Protein AF-A0A369J8M0-F1 (afdb_monomer_lite)

Structure (mmCIF, N/CA/C/O backbone):
data_AF-A0A369J8M0-F1
#
_entry.id   AF-A0A369J8M0-F1
#
loop_
_atom_site.group_PDB
_atom_site.id
_atom_site.type_symbol
_atom_site.label_atom_id
_atom_site.label_alt_id
_atom_site.label_comp_id
_atom_site.label_asym_id
_atom_site.label_entity_id
_atom_site.label_seq_id
_atom_site.pdbx_PDB_ins_code
_atom_site.Cartn_x
_atom_site.Cartn_y
_atom_site.Cartn_z
_atom_site.occupancy
_atom_site.B_iso_or_equiv
_atom_site.auth_seq_id
_atom_site.auth_comp_id
_atom_site.auth_asym_id
_atom_site.auth_atom_id
_atom_site.pdbx_PDB_model_num
ATOM 1 N N . MET A 1 1 ? 15.825 42.654 -36.603 1.00 46.38 1 MET A N 1
ATOM 2 C CA . MET A 1 1 ? 15.119 43.368 -35.512 1.00 46.38 1 MET A CA 1
ATOM 3 C C . MET A 1 1 ? 13.819 44.068 -35.955 1.00 46.38 1 MET A C 1
ATOM 5 O O . MET A 1 1 ? 13.040 44.432 -35.091 1.00 46.38 1 MET A O 1
ATOM 9 N N . LEU A 1 2 ? 13.522 44.230 -37.257 1.00 49.03 2 LEU A N 1
ATOM 10 C CA . LEU A 1 2 ? 12.341 44.994 -37.719 1.00 49.03 2 LEU A CA 1
ATOM 11 C C . LEU A 1 2 ? 10.976 44.275 -37.587 1.00 49.03 2 LEU A C 1
ATOM 13 O O . LEU A 1 2 ? 9.949 44.939 -37.543 1.00 49.03 2 LEU A O 1
ATOM 17 N N . HIS A 1 3 ? 10.940 42.942 -37.491 1.00 51.66 3 HIS A N 1
ATOM 18 C CA . HIS A 1 3 ? 9.696 42.152 -37.595 1.00 51.66 3 HIS A CA 1
ATOM 19 C C . HIS A 1 3 ? 8.806 42.115 -36.336 1.00 51.66 3 HIS A C 1
ATOM 21 O O . HIS A 1 3 ? 7.771 41.458 -36.351 1.00 51.66 3 HIS A O 1
ATOM 27 N N . TYR A 1 4 ? 9.187 42.797 -35.252 1.00 56.50 4 TYR A N 1
ATOM 28 C CA . TYR A 1 4 ? 8.468 42.745 -33.968 1.00 56.50 4 TYR A CA 1
ATOM 29 C C . TYR A 1 4 ? 7.686 44.023 -33.629 1.00 56.50 4 TYR A C 1
ATOM 31 O O . TYR A 1 4 ? 6.971 44.053 -32.630 1.00 56.50 4 TYR A O 1
ATOM 39 N N . PHE A 1 5 ? 7.786 45.073 -34.449 1.00 63.69 5 PHE A N 1
ATOM 40 C CA . PHE A 1 5 ? 7.262 46.402 -34.114 1.00 63.69 5 PHE A CA 1
ATOM 41 C C . PHE A 1 5 ? 5.734 46.418 -33.923 1.00 63.69 5 PHE A C 1
ATOM 43 O O . PHE A 1 5 ? 5.231 46.989 -32.954 1.00 63.69 5 PHE A O 1
ATOM 50 N N . ASP A 1 6 ? 4.998 45.725 -34.794 1.00 71.31 6 ASP A N 1
ATOM 51 C CA . ASP A 1 6 ? 3.533 45.641 -34.726 1.00 71.31 6 ASP A CA 1
ATOM 52 C C . ASP A 1 6 ? 3.046 44.672 -33.636 1.00 71.31 6 ASP A C 1
ATOM 54 O O . ASP A 1 6 ? 1.984 44.875 -33.045 1.00 71.31 6 ASP A O 1
ATOM 58 N N . ALA A 1 7 ? 3.847 43.654 -33.301 1.00 64.31 7 ALA A N 1
ATOM 59 C CA . ALA A 1 7 ? 3.575 42.750 -32.183 1.00 64.31 7 ALA A CA 1
ATOM 60 C C . ALA A 1 7 ? 3.709 43.481 -30.836 1.00 64.31 7 ALA A C 1
ATOM 62 O O . ALA A 1 7 ? 2.802 43.410 -30.009 1.00 64.31 7 ALA A O 1
ATOM 63 N N . ILE A 1 8 ? 4.785 44.256 -30.653 1.00 70.19 8 ILE A N 1
ATOM 64 C CA . ILE A 1 8 ? 5.017 45.064 -29.446 1.00 70.19 8 ILE A CA 1
ATOM 65 C C . ILE A 1 8 ? 3.918 46.129 -29.294 1.00 70.19 8 ILE A C 1
ATOM 67 O O . ILE A 1 8 ? 3.329 46.270 -28.224 1.00 70.19 8 ILE A O 1
ATOM 71 N N . LYS A 1 9 ? 3.551 46.824 -30.382 1.00 71.50 9 LYS A N 1
ATOM 72 C CA . LYS A 1 9 ? 2.442 47.798 -30.375 1.00 71.50 9 LYS A CA 1
ATOM 73 C C . LYS A 1 9 ? 1.074 47.204 -30.023 1.00 71.50 9 LYS A C 1
ATOM 75 O O . LYS A 1 9 ? 0.237 47.931 -29.499 1.00 71.50 9 LYS A O 1
ATOM 80 N N . SER A 1 10 ? 0.822 45.934 -30.346 1.00 73.62 10 SER A N 1
ATOM 81 C CA . SER A 1 10 ? -0.492 45.297 -30.159 1.00 73.62 10 SER A CA 1
ATOM 82 C C . SER A 1 10 ? -0.607 44.432 -28.902 1.00 73.62 10 SER A C 1
ATOM 84 O O . SER A 1 10 ? -1.727 44.111 -28.506 1.00 73.62 10 SER A O 1
ATOM 86 N N . ARG A 1 11 ? 0.513 44.038 -28.277 1.00 66.12 11 ARG A N 1
ATOM 87 C CA . ARG A 1 11 ? 0.531 43.121 -27.118 1.00 66.12 11 ARG A CA 1
ATOM 88 C C . ARG A 1 11 ? 1.364 43.602 -25.924 1.00 66.12 11 ARG A C 1
ATOM 90 O O . ARG A 1 11 ? 1.309 42.965 -24.879 1.00 66.12 11 ARG A O 1
ATOM 97 N N . GLY A 1 12 ? 2.076 44.723 -26.047 1.00 68.62 12 GLY A N 1
ATOM 98 C CA . GLY A 1 12 ? 2.915 45.284 -24.986 1.00 68.62 12 GLY A CA 1
ATOM 99 C C . GLY A 1 12 ? 4.373 44.823 -25.057 1.00 68.62 12 GLY A C 1
ATOM 100 O O . GLY A 1 12 ? 4.861 44.400 -26.105 1.00 68.62 12 GLY A O 1
ATOM 101 N N . SER A 1 13 ? 5.086 44.946 -23.934 1.00 65.56 13 SER A N 1
ATOM 102 C CA . SER A 1 13 ? 6.478 44.490 -23.819 1.00 65.56 13 SER A CA 1
ATOM 103 C C . SER A 1 13 ? 6.591 42.984 -24.074 1.00 65.56 13 SER A C 1
ATOM 105 O O . SER A 1 13 ? 5.715 42.222 -23.670 1.00 65.56 13 SER A O 1
ATOM 107 N N . ALA A 1 14 ? 7.699 42.538 -24.671 1.00 60.62 14 ALA A N 1
ATOM 108 C CA . ALA A 1 14 ? 8.026 41.116 -24.838 1.00 60.62 14 ALA A CA 1
ATOM 109 C C . ALA A 1 14 ? 8.565 40.468 -23.540 1.00 60.62 14 ALA A C 1
ATOM 111 O O . ALA A 1 14 ? 9.377 39.545 -23.580 1.00 60.62 14 ALA A O 1
ATOM 112 N N . ASP A 1 15 ? 8.117 40.974 -22.392 1.00 51.31 15 ASP A N 1
ATOM 113 C CA . ASP A 1 15 ? 8.411 40.435 -21.070 1.00 51.31 15 ASP A CA 1
ATOM 114 C C . ASP A 1 15 ? 7.856 38.999 -20.953 1.00 51.31 15 ASP A C 1
ATOM 116 O O . ASP A 1 15 ? 6.792 38.679 -21.490 1.00 51.31 15 ASP A O 1
ATOM 120 N N . GLY A 1 16 ? 8.617 38.104 -20.326 1.00 56.12 16 GLY A N 1
ATOM 121 C CA . GLY A 1 16 ? 8.299 36.677 -20.193 1.00 56.12 16 GLY A CA 1
ATOM 122 C C . GLY A 1 16 ? 8.488 35.785 -21.438 1.00 56.12 16 GLY A C 1
ATOM 123 O O . GLY A 1 16 ? 8.509 34.564 -21.289 1.00 56.12 16 GLY A O 1
ATOM 124 N N . TYR A 1 17 ? 8.676 36.322 -22.652 1.00 54.84 17 TYR A N 1
ATOM 125 C CA . TYR A 1 17 ? 8.845 35.514 -23.878 1.00 54.84 17 TYR A CA 1
ATOM 126 C C . TYR A 1 17 ? 10.320 35.259 -24.241 1.00 54.84 17 TYR A C 1
ATOM 128 O O . TYR A 1 17 ? 10.805 35.693 -25.287 1.00 54.84 17 TYR A O 1
ATOM 136 N N . ASN A 1 18 ? 11.042 34.502 -23.405 1.00 62.00 18 ASN A N 1
ATOM 137 C CA . ASN A 1 18 ? 12.390 34.046 -23.763 1.00 62.00 18 ASN A CA 1
ATOM 138 C C . ASN A 1 18 ? 12.341 32.935 -24.839 1.00 62.00 18 ASN A C 1
ATOM 140 O O . ASN A 1 18 ? 11.833 31.838 -24.596 1.00 62.00 18 ASN A O 1
ATOM 144 N N . SER A 1 19 ? 12.910 33.200 -26.020 1.00 61.72 19 SER A N 1
ATOM 145 C CA . SER A 1 19 ? 13.033 32.231 -27.119 1.00 61.72 19 SER A CA 1
ATOM 146 C C . SER A 1 19 ? 14.151 31.197 -26.931 1.00 61.72 19 SER A C 1
ATOM 148 O O . SER A 1 19 ? 14.134 30.166 -27.601 1.00 61.72 19 SER A O 1
ATOM 150 N N . GLU A 1 20 ? 15.106 31.427 -26.026 1.00 68.50 20 GLU A N 1
ATOM 151 C CA . GLU A 1 20 ? 16.222 30.506 -25.765 1.00 68.50 20 GLU A CA 1
ATOM 152 C C . GLU A 1 20 ? 15.741 29.148 -25.242 1.00 68.50 20 GLU A C 1
ATOM 154 O O . GLU A 1 20 ? 16.266 28.116 -25.649 1.00 68.50 20 GLU A O 1
ATOM 159 N N . SER A 1 21 ? 14.729 29.128 -24.369 1.00 64.38 21 SER A N 1
ATOM 160 C CA . SER A 1 21 ? 14.190 27.893 -23.784 1.00 64.38 21 SER A CA 1
ATOM 161 C C . SER A 1 21 ? 13.605 26.940 -24.841 1.00 64.38 21 SER A C 1
ATOM 163 O O . SER A 1 21 ? 14.062 25.795 -24.910 1.00 64.38 21 SER A O 1
ATOM 165 N N . PRO A 1 22 ? 12.656 27.356 -25.712 1.00 70.81 22 PRO A N 1
ATOM 166 C CA . PRO A 1 22 ? 12.194 26.500 -26.802 1.00 70.81 22 PRO A CA 1
ATOM 167 C C . PRO A 1 22 ? 13.272 26.244 -27.867 1.00 70.81 22 PRO A C 1
ATOM 169 O O . PRO A 1 22 ? 13.252 25.173 -28.470 1.00 70.81 22 PRO A O 1
ATOM 172 N N . GLU A 1 23 ? 14.231 27.152 -28.098 1.00 77.00 23 GLU A N 1
ATOM 173 C CA . GLU A 1 23 ? 15.327 26.872 -29.037 1.00 77.00 23 GLU A CA 1
ATOM 174 C C . GLU A 1 23 ? 16.298 25.801 -28.512 1.00 77.00 23 GLU A C 1
ATOM 176 O O . GLU A 1 23 ? 16.659 24.910 -29.282 1.00 77.00 23 GLU A O 1
ATOM 181 N N . ARG A 1 24 ? 16.671 25.819 -27.225 1.00 76.56 24 ARG A N 1
ATOM 182 C CA . ARG A 1 24 ? 17.487 24.766 -26.590 1.00 76.56 24 ARG A CA 1
ATOM 183 C C . ARG A 1 24 ? 16.797 23.407 -26.672 1.00 76.56 24 ARG A C 1
ATOM 185 O O . ARG A 1 24 ? 17.354 22.485 -27.256 1.00 76.56 24 ARG A O 1
ATOM 192 N N . LEU A 1 25 ? 15.533 23.327 -26.250 1.00 77.50 25 LEU A N 1
ATOM 193 C CA . LEU A 1 25 ? 14.720 22.109 -26.377 1.00 77.50 25 LEU A CA 1
ATOM 194 C C . LEU A 1 25 ? 14.646 21.601 -27.832 1.00 77.50 25 LEU A C 1
ATOM 196 O O . LEU A 1 25 ? 14.657 20.397 -28.075 1.00 77.50 25 LEU A O 1
ATOM 200 N N . HIS A 1 26 ? 14.608 22.503 -28.817 1.00 78.25 26 HIS A N 1
ATOM 201 C CA . HIS A 1 26 ? 14.616 22.152 -30.239 1.00 78.25 26 HIS A CA 1
ATOM 202 C C . HIS A 1 26 ? 16.015 21.775 -30.777 1.00 78.25 26 HIS A C 1
ATOM 204 O O . HIS A 1 26 ? 16.113 21.047 -31.766 1.00 78.25 26 HIS A O 1
ATOM 210 N N . ILE A 1 27 ? 17.109 22.216 -30.148 1.00 83.88 27 ILE A N 1
ATOM 211 C CA . ILE A 1 27 ? 18.458 21.699 -30.419 1.00 83.88 27 ILE A CA 1
ATOM 212 C C . ILE A 1 27 ? 18.540 20.248 -29.937 1.00 83.88 27 ILE A C 1
ATOM 214 O O . ILE A 1 27 ? 18.735 19.351 -30.761 1.00 83.88 27 ILE A O 1
ATOM 218 N N . ASP A 1 28 ? 18.288 20.029 -28.648 1.00 81.62 28 ASP A N 1
ATOM 219 C CA . ASP A 1 28 ? 18.520 18.751 -27.975 1.00 81.62 28 ASP A CA 1
ATOM 220 C C . ASP A 1 28 ? 17.580 17.654 -28.504 1.00 81.62 28 ASP A C 1
ATOM 222 O O . ASP A 1 28 ? 18.021 16.576 -28.912 1.00 81.62 28 ASP A O 1
ATOM 226 N N . TYR A 1 29 ? 16.271 17.939 -28.570 1.00 83.31 29 TYR A N 1
ATOM 227 C CA . TYR A 1 29 ? 15.270 16.933 -28.934 1.00 83.31 29 TYR A CA 1
ATOM 228 C C . TYR A 1 29 ? 15.026 16.780 -30.439 1.00 83.31 29 TYR A C 1
ATOM 230 O O . TYR A 1 29 ? 14.541 15.729 -30.863 1.00 83.31 29 TYR A O 1
ATOM 238 N N . ALA A 1 30 ? 15.352 17.786 -31.261 1.00 85.50 30 ALA A N 1
ATOM 239 C CA . ALA A 1 30 ? 15.124 17.717 -32.707 1.00 85.50 30 ALA A CA 1
ATOM 240 C C . ALA A 1 30 ? 16.415 17.753 -33.532 1.00 85.50 30 ALA A C 1
ATOM 242 O O . ALA A 1 30 ? 16.646 16.825 -34.307 1.00 85.50 30 ALA A O 1
ATOM 243 N N . LYS A 1 31 ? 17.267 18.782 -33.391 1.00 89.38 31 LYS A N 1
ATOM 244 C CA . LYS A 1 31 ? 18.476 18.908 -34.231 1.00 89.38 31 LYS A CA 1
ATOM 245 C C . LYS A 1 31 ? 19.455 17.753 -33.980 1.00 89.38 31 LYS A C 1
ATOM 247 O O . LYS A 1 31 ? 19.905 17.148 -34.954 1.00 89.38 31 LYS A O 1
ATOM 252 N N . ASP A 1 32 ? 19.753 17.412 -32.727 1.00 89.06 32 ASP A N 1
ATOM 253 C CA . ASP A 1 32 ? 20.749 16.378 -32.403 1.00 89.06 32 ASP A CA 1
ATOM 254 C C . ASP A 1 32 ? 20.227 14.947 -32.560 1.00 89.06 32 ASP A C 1
ATOM 256 O O . ASP A 1 32 ? 20.903 14.115 -33.173 1.00 89.06 32 ASP A O 1
ATOM 260 N N . ALA A 1 33 ? 18.973 14.687 -32.182 1.00 88.19 33 ALA A N 1
ATOM 261 C CA . ALA A 1 33 ? 18.304 13.428 -32.509 1.00 88.19 33 ALA A CA 1
ATOM 262 C C . ALA A 1 33 ? 18.244 13.178 -34.035 1.00 88.19 33 ALA A C 1
ATOM 264 O O . ALA A 1 33 ? 18.467 12.057 -34.495 1.00 88.19 33 ALA A O 1
ATOM 265 N N . TYR A 1 34 ? 17.995 14.217 -34.847 1.00 87.81 34 TYR A N 1
ATOM 266 C CA . TYR A 1 34 ? 17.998 14.103 -36.311 1.00 87.81 34 TYR A CA 1
ATOM 267 C C . TYR A 1 34 ? 19.412 13.926 -36.887 1.00 87.81 34 TYR A C 1
ATOM 269 O O . TYR A 1 34 ? 19.593 13.126 -37.808 1.00 87.81 34 TYR A O 1
ATOM 277 N N . ARG A 1 35 ? 20.42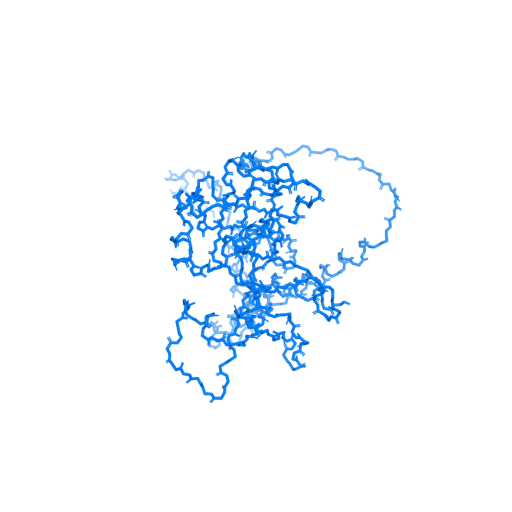8 14.607 -36.332 1.00 90.12 35 ARG A N 1
ATOM 278 C CA . ARG A 1 35 ? 21.854 14.421 -36.683 1.00 90.12 35 ARG A CA 1
ATOM 279 C C . ARG A 1 35 ? 22.338 12.993 -36.418 1.00 90.12 35 ARG A C 1
ATOM 281 O O . ARG A 1 35 ? 23.129 12.485 -37.206 1.00 90.12 35 ARG A O 1
ATOM 288 N N . ALA A 1 36 ? 21.848 12.353 -35.355 1.00 88.31 36 ALA A N 1
ATOM 289 C CA . ALA A 1 36 ? 22.155 10.964 -35.019 1.00 88.31 36 ALA A CA 1
ATOM 290 C C . ALA A 1 36 ? 21.407 9.925 -35.884 1.00 88.31 36 ALA A C 1
ATOM 292 O O . ALA A 1 36 ? 21.741 8.740 -35.843 1.00 88.31 36 ALA A O 1
ATOM 293 N N . SER A 1 37 ? 20.407 10.346 -36.665 1.00 89.31 37 SER A N 1
ATOM 294 C CA . SER A 1 37 ? 19.662 9.477 -37.583 1.00 89.31 37 SER A CA 1
ATOM 295 C C . SER A 1 37 ? 20.350 9.342 -38.948 1.00 89.31 37 SER A C 1
ATOM 297 O O . SER A 1 37 ? 21.048 10.245 -39.411 1.00 89.31 37 SER A O 1
ATOM 299 N N . ASN A 1 38 ? 20.055 8.262 -39.677 1.00 91.12 38 ASN A N 1
ATOM 300 C CA . ASN A 1 38 ? 20.423 8.143 -41.095 1.00 91.12 38 ASN A CA 1
ATOM 301 C C . ASN A 1 38 ? 19.480 8.927 -42.041 1.00 91.12 38 ASN A C 1
ATOM 303 O O . ASN A 1 38 ? 19.564 8.774 -43.259 1.00 91.12 38 ASN A O 1
ATOM 307 N N . LYS A 1 39 ? 18.589 9.767 -41.485 1.00 87.38 39 LYS A N 1
ATOM 308 C CA . LYS A 1 39 ? 17.610 10.639 -42.168 1.00 87.38 39 LYS A CA 1
ATOM 309 C C . LYS A 1 39 ? 16.508 9.923 -42.962 1.00 87.38 39 LYS A C 1
ATOM 311 O O . LYS A 1 39 ? 15.625 10.586 -43.500 1.00 87.38 39 LYS A O 1
ATOM 316 N N . ARG A 1 40 ? 16.492 8.588 -42.983 1.00 85.75 40 ARG A N 1
ATOM 317 C CA . ARG A 1 40 ? 15.391 7.764 -43.502 1.00 85.75 40 ARG A CA 1
ATOM 318 C C . ARG A 1 40 ? 14.526 7.285 -42.337 1.00 85.75 40 ARG A C 1
ATOM 320 O O . ARG A 1 40 ? 15.065 6.846 -41.330 1.00 85.75 40 ARG A O 1
ATOM 327 N N . ASP A 1 41 ? 13.201 7.387 -42.455 1.00 87.00 41 ASP A N 1
ATOM 328 C CA . ASP A 1 41 ? 12.249 7.009 -41.390 1.00 87.00 41 ASP A CA 1
ATOM 329 C C . ASP A 1 41 ? 12.609 7.649 -40.026 1.00 87.00 41 ASP A C 1
ATOM 331 O O . ASP A 1 41 ? 12.477 7.058 -38.951 1.00 87.00 41 ASP A O 1
ATOM 335 N N . TYR A 1 42 ? 13.125 8.885 -40.096 1.00 86.81 42 TYR A N 1
ATOM 336 C CA . TYR A 1 42 ? 13.915 9.524 -39.042 1.00 86.81 42 TYR A CA 1
ATOM 337 C C . TYR A 1 42 ? 13.156 9.711 -37.728 1.00 86.81 42 TYR A C 1
ATOM 339 O O . TYR A 1 42 ? 13.781 9.668 -36.678 1.00 86.81 42 TYR A O 1
ATOM 347 N N . ILE A 1 43 ? 11.827 9.851 -37.765 1.00 87.12 43 ILE A N 1
ATOM 348 C CA . ILE A 1 43 ? 10.982 9.986 -36.568 1.00 87.12 43 ILE A CA 1
ATOM 349 C C . ILE A 1 43 ? 11.188 8.786 -35.631 1.00 87.12 43 ILE A C 1
ATOM 351 O O . ILE A 1 43 ? 11.430 8.971 -34.443 1.00 87.12 43 ILE A O 1
ATOM 355 N N . ILE A 1 44 ? 11.189 7.562 -36.171 1.00 88.75 44 ILE A N 1
ATOM 356 C CA . ILE A 1 44 ? 11.374 6.332 -35.385 1.00 88.75 44 ILE A CA 1
ATOM 357 C C . ILE A 1 44 ? 12.784 6.298 -34.778 1.00 88.75 44 ILE A C 1
ATOM 359 O O . ILE A 1 44 ? 12.959 5.954 -33.609 1.00 88.75 44 ILE A O 1
ATOM 363 N N . GLN A 1 45 ? 13.795 6.699 -35.554 1.00 86.19 45 GLN A N 1
ATOM 364 C CA . GLN A 1 45 ? 15.187 6.743 -35.095 1.00 86.19 45 GLN A CA 1
ATOM 365 C C . GLN A 1 45 ? 15.407 7.819 -34.026 1.00 86.19 45 GLN A C 1
ATOM 367 O O . GLN A 1 45 ? 16.113 7.561 -33.056 1.00 86.19 45 GLN A O 1
ATOM 372 N N . MET A 1 46 ? 14.765 8.982 -34.160 1.00 91.06 46 MET A N 1
ATOM 373 C CA . MET A 1 46 ? 14.778 10.054 -33.165 1.00 91.06 46 MET A CA 1
ATOM 374 C C . MET A 1 46 ? 14.124 9.597 -31.861 1.00 91.06 46 MET A C 1
ATOM 376 O O . MET A 1 46 ? 14.742 9.734 -30.815 1.00 91.06 46 MET A O 1
ATOM 380 N N . THR A 1 47 ? 12.940 8.973 -31.899 1.00 87.62 47 THR A N 1
ATOM 381 C CA . THR A 1 47 ? 12.295 8.425 -30.691 1.00 87.62 47 THR A CA 1
ATOM 382 C C . THR A 1 47 ? 13.166 7.368 -30.001 1.00 87.62 47 THR A C 1
ATOM 384 O O . THR A 1 47 ? 13.318 7.401 -28.782 1.00 87.62 47 THR A O 1
ATOM 387 N N . VAL A 1 48 ? 13.800 6.464 -30.760 1.00 86.69 48 VAL A N 1
ATOM 388 C CA . VAL A 1 48 ? 14.727 5.459 -30.203 1.00 86.69 48 VAL A CA 1
ATOM 389 C C . VAL A 1 48 ? 16.010 6.093 -29.652 1.00 86.69 48 VAL A C 1
ATOM 391 O O . VAL A 1 48 ? 16.542 5.617 -28.651 1.00 86.69 48 VAL A O 1
ATOM 394 N N . TRP A 1 49 ? 16.524 7.158 -30.273 1.00 90.56 49 TRP A N 1
ATOM 395 C CA . TRP A 1 49 ? 17.687 7.892 -29.771 1.00 90.56 49 TRP A CA 1
ATOM 396 C C . TRP A 1 49 ? 17.359 8.654 -28.482 1.00 90.56 49 TRP A C 1
ATOM 398 O O . TRP A 1 49 ? 18.117 8.557 -27.522 1.00 90.56 49 TRP A O 1
ATOM 408 N N . LEU A 1 50 ? 16.209 9.330 -28.423 1.00 87.62 50 LEU A N 1
ATOM 409 C CA . LEU A 1 50 ? 15.742 10.060 -27.242 1.00 87.62 50 LEU A CA 1
ATOM 410 C C . LEU A 1 50 ? 15.530 9.126 -26.050 1.00 87.62 50 LEU A C 1
ATOM 412 O O . LEU A 1 50 ? 16.139 9.348 -25.010 1.00 87.62 50 LEU A O 1
ATOM 416 N N . GLY A 1 51 ? 14.808 8.015 -26.229 1.00 81.88 51 GLY A N 1
ATOM 417 C CA . GLY A 1 51 ? 14.633 7.016 -25.166 1.00 81.88 51 GLY A CA 1
ATOM 418 C C . GLY A 1 51 ? 15.952 6.391 -24.681 1.00 81.88 51 GLY A C 1
ATOM 419 O O . GLY A 1 51 ? 16.052 5.959 -23.535 1.00 81.88 51 GLY A O 1
ATOM 420 N N . ARG A 1 52 ? 17.004 6.377 -25.518 1.00 85.06 52 ARG A N 1
ATOM 421 C CA . ARG A 1 52 ? 18.365 5.999 -25.092 1.00 85.06 52 ARG A CA 1
ATOM 422 C C . ARG A 1 52 ? 19.057 7.101 -24.290 1.00 85.06 52 ARG A C 1
ATOM 424 O O . ARG A 1 52 ? 19.740 6.764 -23.330 1.00 85.06 52 ARG A O 1
ATOM 431 N N . GLN A 1 53 ? 18.892 8.379 -24.642 1.00 84.69 53 GLN A N 1
ATOM 432 C CA . GLN A 1 53 ? 19.416 9.482 -23.826 1.00 84.69 53 GLN A CA 1
ATOM 433 C C . GLN A 1 53 ? 18.720 9.536 -22.462 1.00 84.69 53 GLN A C 1
ATOM 435 O O . GLN A 1 53 ? 19.401 9.599 -21.446 1.00 84.69 53 GLN A O 1
ATOM 440 N N . GLU A 1 54 ? 17.391 9.410 -22.422 1.00 79.88 54 GLU A N 1
ATOM 441 C CA . GLU A 1 54 ? 16.606 9.325 -21.182 1.00 79.88 54 GLU A CA 1
ATOM 442 C C . GLU A 1 54 ? 17.080 8.164 -20.292 1.00 79.88 54 GLU A C 1
ATOM 444 O O . GLU A 1 54 ? 17.349 8.361 -19.107 1.00 79.88 54 GLU A O 1
ATOM 449 N N . ALA A 1 55 ? 17.279 6.970 -20.868 1.00 72.94 55 ALA A N 1
ATOM 450 C CA . ALA A 1 55 ? 17.806 5.816 -20.139 1.00 72.94 55 ALA A CA 1
ATOM 451 C C . ALA A 1 55 ? 19.243 6.028 -19.621 1.00 72.94 55 ALA A C 1
ATOM 453 O O . ALA A 1 55 ? 19.551 5.624 -18.502 1.00 72.94 55 ALA A O 1
ATOM 454 N N . VAL A 1 56 ? 20.121 6.678 -20.395 1.00 79.50 56 VAL A N 1
ATOM 455 C CA . VAL A 1 56 ? 21.496 7.000 -19.966 1.00 79.50 56 VAL A CA 1
ATOM 456 C C . VAL A 1 56 ? 21.513 8.075 -18.876 1.00 79.50 56 VAL A C 1
ATOM 458 O O . VAL A 1 56 ? 22.311 7.971 -17.949 1.00 79.50 56 VAL A O 1
ATOM 461 N N . VAL A 1 57 ? 20.638 9.081 -18.945 1.00 77.38 57 VAL A N 1
ATOM 462 C CA . VAL A 1 57 ? 20.505 10.116 -17.906 1.00 77.38 57 VAL A CA 1
ATOM 463 C C . VAL A 1 57 ? 19.978 9.507 -16.606 1.00 77.38 57 VAL A C 1
ATOM 465 O O . VAL A 1 57 ? 20.598 9.699 -15.563 1.00 77.38 57 VAL A O 1
ATOM 468 N N . GLY A 1 58 ? 18.910 8.704 -16.666 1.00 68.00 58 GLY A N 1
ATOM 469 C CA . GLY A 1 58 ? 18.380 7.999 -15.494 1.00 68.00 58 GLY A CA 1
ATOM 470 C C . GLY A 1 58 ? 19.386 7.021 -14.875 1.00 68.00 58 GLY A C 1
ATOM 471 O O . GLY A 1 58 ? 19.497 6.946 -13.655 1.00 68.00 58 GLY A O 1
ATOM 472 N N . PHE A 1 59 ? 20.173 6.317 -15.699 1.00 70.75 59 PHE A N 1
ATOM 473 C CA . PHE A 1 59 ? 21.214 5.411 -15.204 1.00 70.75 59 PHE A CA 1
ATOM 474 C C . PHE A 1 59 ? 22.447 6.137 -14.644 1.00 70.75 59 PHE A C 1
ATOM 476 O O . PHE A 1 59 ? 23.053 5.634 -13.707 1.00 70.75 59 PHE A O 1
ATOM 483 N N . ARG A 1 60 ? 22.816 7.322 -15.152 1.00 75.88 60 ARG A N 1
ATOM 484 C CA . ARG A 1 60 ? 23.851 8.157 -14.510 1.00 75.88 60 ARG A CA 1
ATOM 485 C C . ARG A 1 60 ? 23.402 8.610 -13.132 1.00 75.88 60 ARG A C 1
ATOM 487 O O . ARG A 1 60 ? 24.074 8.308 -12.158 1.00 75.88 60 ARG A O 1
ATOM 494 N N . ALA A 1 61 ? 22.210 9.192 -13.051 1.00 68.62 61 ALA A N 1
ATOM 495 C CA . ALA A 1 61 ? 21.681 9.697 -11.794 1.00 68.62 61 ALA A CA 1
ATOM 496 C C . ALA A 1 61 ? 21.431 8.578 -10.751 1.00 68.62 61 ALA A C 1
ATOM 498 O O . ALA A 1 61 ? 21.434 8.858 -9.558 1.00 68.62 61 ALA A O 1
ATOM 499 N N . TYR A 1 62 ? 21.292 7.308 -11.168 1.00 65.38 62 TYR A N 1
ATOM 500 C CA . TYR A 1 62 ? 21.374 6.139 -10.273 1.00 65.38 62 TYR A CA 1
ATOM 501 C C . TYR A 1 62 ? 22.765 5.938 -9.661 1.00 65.38 62 TYR A C 1
ATOM 503 O O . TYR A 1 62 ? 22.863 5.662 -8.470 1.00 65.38 62 TYR A O 1
ATOM 511 N N . LEU A 1 63 ? 23.828 6.047 -10.463 1.00 72.56 63 LEU A N 1
ATOM 512 C CA . LEU A 1 63 ? 25.209 5.908 -9.993 1.00 72.56 63 LEU A CA 1
ATOM 513 C C . LEU A 1 63 ? 25.588 7.065 -9.064 1.00 72.56 63 LEU A C 1
ATOM 515 O O . LEU A 1 63 ? 26.146 6.815 -8.001 1.00 72.56 63 LEU A O 1
ATOM 519 N N . ASP A 1 64 ? 25.207 8.291 -9.430 1.00 75.06 64 ASP A N 1
ATOM 520 C CA . ASP A 1 64 ? 25.413 9.489 -8.612 1.00 75.06 64 ASP A CA 1
ATOM 521 C C . ASP A 1 64 ? 24.745 9.305 -7.229 1.00 75.06 64 ASP A C 1
ATOM 523 O O . ASP A 1 64 ? 25.389 9.428 -6.185 1.00 75.06 64 ASP A O 1
ATOM 527 N N . TRP A 1 65 ? 23.482 8.866 -7.215 1.00 69.38 65 TRP A N 1
ATOM 528 C CA . TRP A 1 65 ? 22.724 8.552 -5.998 1.00 69.38 65 TRP A CA 1
ATOM 529 C C . TRP A 1 65 ? 23.269 7.360 -5.189 1.00 69.38 65 TRP A C 1
ATOM 531 O O . TRP A 1 65 ? 23.116 7.323 -3.968 1.00 69.38 65 TRP A O 1
ATOM 541 N N . LEU A 1 66 ? 23.914 6.379 -5.831 1.00 66.88 66 LEU A N 1
ATOM 542 C CA . LEU A 1 66 ? 24.614 5.310 -5.112 1.00 66.88 66 LEU A CA 1
ATOM 543 C C . LEU A 1 66 ? 25.845 5.852 -4.374 1.00 66.88 66 LEU A C 1
ATOM 545 O O . LEU A 1 66 ? 26.059 5.467 -3.227 1.00 66.88 66 LEU A O 1
ATOM 549 N N . SER A 1 67 ? 26.618 6.767 -4.975 1.00 72.38 67 SER A N 1
ATOM 550 C CA . SER A 1 67 ? 27.729 7.424 -4.266 1.00 72.38 67 SER A CA 1
ATOM 551 C C . SER A 1 67 ? 27.255 8.309 -3.106 1.00 72.38 67 SER A C 1
ATOM 553 O O . SER A 1 67 ? 27.870 8.275 -2.044 1.00 72.38 67 SER A O 1
ATOM 555 N N . GLU A 1 68 ? 26.114 9.001 -3.248 1.00 71.62 68 GLU A N 1
ATOM 556 C CA . GLU A 1 68 ? 25.480 9.772 -2.158 1.00 71.62 68 GLU A CA 1
ATOM 557 C C . GLU A 1 68 ? 25.134 8.906 -0.921 1.00 71.62 68 GLU A C 1
ATOM 559 O O . GLU A 1 68 ? 24.993 9.440 0.180 1.00 71.62 68 GLU A O 1
ATOM 564 N N . GLN A 1 69 ? 24.977 7.582 -1.072 1.00 60.91 69 GLN A N 1
ATOM 565 C CA . GLN A 1 69 ? 24.668 6.666 0.040 1.00 60.91 69 GLN A CA 1
ATOM 566 C C . GLN A 1 69 ? 25.926 6.173 0.774 1.00 60.91 69 GLN A C 1
ATOM 568 O O . GLN A 1 69 ? 25.875 5.987 1.990 1.00 60.91 69 GLN A O 1
ATOM 573 N N . ASP A 1 70 ? 27.033 5.960 0.057 1.00 56.66 70 ASP A N 1
ATOM 574 C CA . ASP A 1 70 ? 28.268 5.363 0.596 1.00 56.66 70 ASP A CA 1
ATOM 575 C C . ASP A 1 70 ? 29.043 6.378 1.464 1.00 56.66 70 ASP A C 1
ATOM 577 O O . ASP A 1 70 ? 29.452 6.074 2.586 1.00 56.66 70 ASP A O 1
ATOM 581 N N . GLU A 1 71 ? 29.122 7.641 1.020 1.00 55.16 71 GLU A N 1
ATOM 582 C CA . GLU A 1 71 ? 29.709 8.745 1.806 1.00 55.16 71 GLU A CA 1
ATOM 583 C C . GLU A 1 71 ? 28.897 9.081 3.075 1.00 55.16 71 GLU A C 1
ATOM 585 O O . GLU A 1 71 ? 29.414 9.683 4.016 1.00 55.16 71 GLU A O 1
ATOM 590 N N . GLY A 1 72 ? 27.639 8.632 3.161 1.00 49.22 72 GLY A N 1
ATOM 591 C CA . GLY A 1 72 ? 26.775 8.821 4.330 1.00 49.22 72 GLY A CA 1
ATOM 592 C C . GLY A 1 72 ? 27.176 8.021 5.580 1.00 49.22 72 GLY A C 1
ATOM 593 O O . GLY A 1 72 ? 26.569 8.223 6.634 1.00 49.22 72 GLY A O 1
ATOM 594 N N . SER A 1 73 ? 28.161 7.115 5.487 1.00 43.38 73 SER A N 1
ATOM 595 C CA . SER A 1 73 ? 28.579 6.255 6.605 1.00 43.38 73 SER A CA 1
ATOM 596 C C . SER A 1 73 ? 29.744 6.800 7.442 1.00 43.38 73 SER A C 1
ATOM 598 O O . SER A 1 73 ? 29.869 6.398 8.598 1.00 43.38 73 SER A O 1
ATOM 600 N N . ASP A 1 74 ? 30.595 7.679 6.900 1.00 37.34 74 ASP A N 1
ATOM 601 C CA . ASP A 1 74 ? 31.831 8.116 7.569 1.00 37.34 74 ASP A CA 1
ATOM 602 C C . ASP A 1 74 ? 32.197 9.574 7.241 1.00 37.34 74 ASP A C 1
ATOM 604 O O . ASP A 1 74 ? 32.899 9.864 6.277 1.00 37.34 74 ASP A O 1
ATOM 608 N N . THR A 1 75 ? 31.783 10.513 8.098 1.00 33.53 75 THR A N 1
ATOM 609 C CA . THR A 1 75 ? 32.708 11.457 8.768 1.00 33.53 75 THR A CA 1
ATOM 610 C C . THR A 1 75 ? 31.982 12.362 9.763 1.00 33.53 75 THR A C 1
ATOM 612 O O . THR A 1 75 ? 30.823 12.735 9.597 1.00 33.53 75 THR A O 1
ATOM 615 N N . SER A 1 76 ? 32.698 12.752 10.818 1.00 36.84 76 SER A N 1
ATOM 616 C CA . SER A 1 76 ? 32.290 13.817 11.733 1.00 36.84 76 SER A CA 1
ATOM 617 C C . SER A 1 76 ? 33.286 14.984 11.688 1.00 36.84 76 SER A C 1
ATOM 619 O O . SER A 1 76 ? 34.470 14.781 11.433 1.00 36.84 76 SER A O 1
ATOM 621 N N . SER A 1 77 ? 32.794 16.180 12.038 1.00 34.19 77 SER A N 1
ATOM 622 C CA . SER A 1 77 ? 33.529 17.402 12.435 1.00 34.19 77 SER A CA 1
ATOM 623 C C . SER A 1 77 ? 34.184 18.319 11.371 1.00 34.19 77 SER A C 1
ATOM 625 O O . SER A 1 77 ? 35.170 17.939 10.758 1.00 34.19 77 SER A O 1
ATOM 627 N N . VAL A 1 78 ? 33.702 19.585 11.356 1.00 33.59 78 VAL A N 1
ATOM 628 C CA . VAL A 1 78 ? 34.435 20.874 11.151 1.00 33.59 78 VAL A CA 1
ATOM 629 C C . VAL A 1 78 ? 35.034 21.127 9.745 1.00 33.59 78 VAL A C 1
ATOM 631 O O . VAL A 1 78 ? 35.571 20.221 9.130 1.00 33.59 78 VAL A O 1
ATOM 634 N N . ASP A 1 79 ? 35.009 22.318 9.126 1.00 33.06 79 ASP A N 1
ATOM 635 C CA . ASP A 1 79 ? 34.551 23.697 9.452 1.00 33.06 79 ASP A CA 1
ATOM 636 C C . ASP A 1 79 ? 33.648 24.195 8.275 1.00 33.06 79 ASP A C 1
ATOM 638 O O . ASP A 1 79 ? 33.476 23.461 7.306 1.00 33.06 79 ASP A O 1
ATOM 642 N N . GLY A 1 80 ? 32.989 25.357 8.196 1.00 32.81 80 GLY A N 1
ATOM 643 C CA . GLY A 1 80 ? 33.237 26.689 8.761 1.00 32.81 80 GLY A CA 1
ATOM 644 C C . GLY A 1 80 ? 33.303 27.718 7.616 1.00 32.81 80 GLY A C 1
ATOM 645 O O . GLY A 1 80 ? 34.299 27.771 6.900 1.00 32.81 80 GLY A O 1
ATOM 646 N N . GLY A 1 81 ? 32.247 28.517 7.400 1.00 27.97 81 GLY A N 1
ATOM 647 C CA . GLY A 1 81 ? 32.210 29.508 6.310 1.00 27.97 81 GLY A CA 1
ATOM 648 C C . GLY A 1 81 ? 30.847 30.176 6.098 1.00 27.97 81 GLY A C 1
ATOM 649 O O . GLY A 1 81 ? 29.930 29.566 5.556 1.00 27.97 81 GLY A O 1
ATOM 650 N N . GLU A 1 82 ? 30.725 31.440 6.506 1.00 32.94 82 GLU A N 1
ATOM 651 C CA . GLU A 1 82 ? 29.526 32.274 6.330 1.00 32.94 82 GLU A CA 1
ATOM 652 C C . GLU A 1 82 ? 29.530 33.002 4.974 1.00 32.94 82 GLU A C 1
ATOM 654 O O . GLU A 1 82 ? 30.572 33.475 4.521 1.00 32.94 82 GLU A O 1
ATOM 659 N N . SER A 1 83 ? 28.356 33.166 4.353 1.00 30.23 83 SER A N 1
ATOM 660 C CA . SER A 1 83 ? 28.041 34.350 3.530 1.00 30.23 83 SER A CA 1
ATOM 661 C C . SER A 1 83 ? 26.537 34.438 3.250 1.00 30.23 83 SER A C 1
ATOM 663 O O . SER A 1 83 ? 25.970 33.575 2.581 1.00 30.23 83 SER A O 1
ATOM 665 N N . ASP A 1 84 ? 25.894 35.492 3.752 1.00 33.28 84 ASP A N 1
ATOM 666 C CA . ASP A 1 84 ? 24.492 35.798 3.459 1.00 33.28 84 ASP A CA 1
ATOM 667 C C . ASP A 1 84 ? 24.352 36.480 2.091 1.00 33.28 84 ASP A C 1
ATOM 669 O O . ASP A 1 84 ? 25.045 37.459 1.802 1.00 33.28 84 ASP A O 1
ATOM 673 N N . ILE A 1 85 ? 23.400 36.017 1.275 1.00 32.28 85 ILE A N 1
ATOM 674 C CA . ILE A 1 85 ? 22.774 36.816 0.213 1.00 32.28 85 ILE A CA 1
ATOM 675 C C . ILE A 1 85 ? 21.273 36.515 0.234 1.00 32.28 85 ILE A C 1
ATOM 677 O O . ILE A 1 85 ? 20.854 35.395 -0.062 1.00 32.28 85 ILE A O 1
ATOM 681 N N . ASP A 1 86 ? 20.468 37.523 0.569 1.00 31.67 86 ASP A N 1
ATOM 682 C CA . ASP A 1 86 ? 19.009 37.436 0.545 1.00 31.67 86 ASP A CA 1
ATOM 683 C C . ASP A 1 86 ? 18.481 37.170 -0.871 1.00 31.67 86 ASP A C 1
ATOM 685 O O . ASP A 1 86 ? 18.904 37.809 -1.838 1.00 31.67 86 ASP A O 1
ATOM 689 N N . ASN A 1 87 ? 17.489 36.285 -0.994 1.00 32.03 87 ASN A N 1
ATOM 690 C CA . ASN A 1 87 ? 16.687 36.176 -2.210 1.00 32.03 87 ASN A CA 1
ATOM 691 C C . ASN A 1 87 ? 15.246 35.755 -1.868 1.00 32.03 87 ASN A C 1
ATOM 693 O O . ASN A 1 87 ? 14.966 34.579 -1.631 1.00 32.03 87 ASN A O 1
ATOM 697 N N . GLU A 1 88 ? 14.327 36.725 -1.819 1.00 36.28 88 GLU A N 1
ATOM 698 C CA . GLU A 1 88 ? 12.904 36.507 -1.521 1.00 36.28 88 GLU A CA 1
ATOM 699 C C . GLU A 1 88 ? 12.156 35.843 -2.699 1.00 36.28 88 GLU A C 1
ATOM 701 O O . GLU A 1 88 ? 11.338 36.472 -3.373 1.00 36.28 88 GLU A O 1
ATOM 706 N N . GLU A 1 89 ? 12.389 34.551 -2.954 1.00 31.05 89 GLU A N 1
ATOM 707 C CA . GLU A 1 89 ? 11.519 33.787 -3.859 1.00 31.05 89 GLU A CA 1
ATOM 708 C C . GLU A 1 89 ? 10.255 33.267 -3.153 1.00 31.05 89 GLU A C 1
ATOM 710 O O . GLU A 1 89 ? 10.274 32.640 -2.091 1.00 31.05 89 GLU A O 1
ATOM 715 N N . MET A 1 90 ? 9.112 33.549 -3.780 1.00 31.62 90 MET A N 1
ATOM 716 C CA . MET A 1 90 ? 7.778 33.403 -3.205 1.00 31.62 90 MET A CA 1
ATOM 717 C C . MET A 1 90 ? 7.369 31.931 -3.030 1.00 31.62 90 MET A C 1
ATOM 719 O O . MET A 1 90 ? 6.924 31.266 -3.969 1.00 31.62 90 MET A O 1
ATOM 723 N N . ALA A 1 91 ? 7.486 31.430 -1.798 1.00 31.64 91 ALA A N 1
ATOM 724 C CA . ALA A 1 91 ? 7.209 30.038 -1.454 1.00 31.64 91 ALA A CA 1
ATOM 725 C C . ALA A 1 91 ? 5.772 29.589 -1.825 1.00 31.64 91 ALA A C 1
ATOM 727 O O . ALA A 1 91 ? 4.798 30.280 -1.502 1.00 31.64 91 ALA A O 1
ATOM 728 N N . PRO A 1 92 ? 5.592 28.402 -2.442 1.00 32.72 92 PRO A N 1
ATOM 729 C CA . PRO A 1 92 ? 4.269 27.886 -2.776 1.00 32.72 92 PRO A CA 1
ATOM 730 C C . PRO A 1 92 ? 3.472 27.564 -1.504 1.00 32.72 92 PRO A C 1
ATOM 732 O O . PRO A 1 92 ? 3.967 26.899 -0.594 1.00 32.72 92 PRO A O 1
ATOM 735 N N . ILE A 1 93 ? 2.214 28.017 -1.460 1.00 34.53 93 ILE A N 1
ATOM 736 C CA . ILE A 1 93 ? 1.348 27.982 -0.269 1.00 34.53 93 ILE A CA 1
ATOM 737 C C . ILE A 1 93 ? 1.230 26.557 0.296 1.00 34.53 93 ILE A C 1
ATOM 739 O O . ILE A 1 93 ? 0.511 25.706 -0.237 1.00 34.53 93 ILE A O 1
ATOM 743 N N . ALA A 1 94 ? 1.905 26.312 1.421 1.00 33.44 94 ALA A N 1
ATOM 744 C CA . ALA A 1 94 ? 1.857 25.033 2.112 1.00 33.44 94 ALA A CA 1
ATOM 745 C C . ALA A 1 94 ? 0.443 24.771 2.680 1.00 33.44 94 ALA A C 1
ATOM 747 O O . ALA A 1 94 ? -0.116 25.627 3.376 1.00 33.44 94 ALA A O 1
ATOM 748 N N . PRO A 1 95 ? -0.164 23.593 2.435 1.00 35.44 95 PRO A N 1
ATOM 749 C CA . PRO A 1 95 ? -1.485 23.277 2.963 1.00 35.44 95 PRO A CA 1
ATOM 750 C C . PRO A 1 95 ? -1.425 23.074 4.484 1.00 35.44 95 PRO A C 1
ATOM 752 O O . PRO A 1 95 ? -1.009 22.022 4.962 1.00 35.44 95 PRO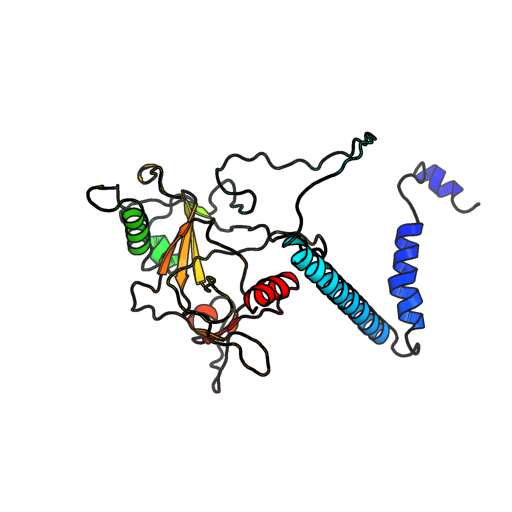 A O 1
ATOM 755 N N . GLN A 1 96 ? -1.895 24.082 5.226 1.00 33.03 96 GLN A N 1
ATOM 756 C CA . GLN A 1 96 ? -1.978 24.137 6.694 1.00 33.03 96 GLN A CA 1
ATOM 757 C C . GLN A 1 96 ? -2.372 22.781 7.328 1.00 33.03 96 GLN A C 1
ATOM 759 O O . GLN A 1 96 ? -3.432 22.206 7.015 1.00 33.03 96 GLN A O 1
ATOM 764 N N . VAL A 1 97 ? -1.486 22.291 8.206 1.00 35.59 97 VAL A N 1
ATOM 765 C CA . VAL A 1 97 ? -1.449 20.926 8.760 1.00 35.59 97 VAL A CA 1
ATOM 766 C C . VAL A 1 97 ? -2.133 20.870 10.125 1.00 35.59 97 VAL A C 1
ATOM 768 O O . VAL A 1 97 ? -1.712 21.545 11.057 1.00 35.59 97 VAL A O 1
ATOM 771 N N . THR A 1 98 ? -3.152 20.018 10.266 1.00 37.06 98 THR A N 1
ATOM 772 C CA . THR A 1 98 ? -3.853 19.765 11.542 1.00 37.06 98 THR A CA 1
ATOM 773 C C . THR A 1 98 ? -4.251 18.289 11.701 1.00 37.06 98 THR A C 1
ATOM 775 O O . THR A 1 98 ? -5.419 17.946 11.867 1.00 37.06 98 THR A O 1
ATOM 778 N N . SER A 1 99 ? -3.261 17.395 11.639 1.00 39.38 99 SER A N 1
ATOM 779 C CA . SER A 1 99 ? -3.392 15.968 11.980 1.00 39.38 99 SER A CA 1
ATOM 780 C C . SER A 1 99 ? -2.010 15.386 12.288 1.00 39.38 99 SER A C 1
ATOM 782 O O . SER A 1 99 ? -1.092 15.625 11.507 1.00 39.38 99 SER A O 1
ATOM 784 N N . ASN A 1 100 ? -1.858 14.594 13.358 1.00 41.78 100 ASN A N 1
ATOM 785 C CA . ASN A 1 100 ? -0.562 14.077 13.854 1.00 41.78 100 ASN A CA 1
ATOM 786 C C . ASN A 1 100 ? 0.062 12.954 12.994 1.00 41.78 100 ASN A C 1
ATOM 788 O O . ASN A 1 100 ? 0.841 12.131 13.475 1.00 41.78 100 ASN A O 1
ATOM 792 N N . ILE A 1 101 ? -0.272 12.916 11.709 1.00 48.19 101 ILE A N 1
ATOM 793 C CA . ILE A 1 101 ? 0.346 12.028 10.734 1.00 48.19 101 ILE A CA 1
ATOM 794 C C . ILE A 1 101 ? 1.691 12.647 10.326 1.00 48.19 101 ILE A C 1
ATOM 796 O O . ILE A 1 101 ? 1.768 13.854 10.086 1.00 48.19 101 ILE A O 1
ATOM 800 N N . LYS A 1 102 ? 2.760 11.844 10.206 1.00 47.72 102 LYS A N 1
ATOM 801 C CA . LYS A 1 102 ? 4.013 12.325 9.596 1.00 47.72 102 LYS A CA 1
ATOM 802 C C . LYS A 1 102 ? 3.711 12.900 8.206 1.00 47.72 102 LYS A C 1
ATOM 804 O O . LYS A 1 102 ? 2.923 12.316 7.466 1.00 47.72 102 LYS A O 1
ATOM 809 N N . VAL A 1 103 ? 4.393 13.991 7.837 1.00 56.91 103 VAL A N 1
ATOM 810 C CA . VAL A 1 103 ? 4.205 14.770 6.585 1.00 56.91 103 VAL A CA 1
ATOM 811 C C . VAL A 1 103 ? 4.219 13.905 5.311 1.00 56.91 103 VAL A C 1
ATOM 813 O O . VAL A 1 103 ? 3.698 14.300 4.272 1.00 56.91 103 VAL A O 1
ATOM 816 N N . THR A 1 104 ? 4.764 12.692 5.396 1.00 61.09 104 THR A N 1
ATOM 817 C CA . THR A 1 104 ? 4.738 11.678 4.346 1.00 61.09 104 THR A CA 1
ATOM 818 C C . THR A 1 104 ? 3.372 11.050 4.054 1.00 61.09 104 THR A C 1
ATOM 820 O O . THR A 1 104 ? 3.288 10.369 3.050 1.00 61.09 104 THR A O 1
ATOM 823 N N . HIS A 1 105 ? 2.302 11.210 4.841 1.00 75.12 105 HIS A N 1
ATOM 824 C CA . HIS A 1 105 ? 1.038 10.482 4.600 1.00 75.12 105 HIS A CA 1
ATOM 825 C C . HIS A 1 105 ? -0.194 11.405 4.642 1.00 75.12 105 HIS A C 1
ATOM 827 O O . HIS A 1 105 ? -0.438 12.080 5.639 1.00 75.12 105 HIS A O 1
ATOM 833 N N . LEU A 1 106 ? -1.005 11.407 3.574 1.00 81.12 106 LEU A N 1
ATOM 834 C CA . LEU A 1 106 ? -2.169 12.292 3.412 1.00 81.12 106 LEU A CA 1
ATOM 835 C C . LEU A 1 106 ? -3.456 11.549 3.017 1.00 81.12 106 LEU A C 1
ATOM 837 O O . LEU A 1 106 ? -3.572 11.000 1.918 1.00 81.12 106 LEU A O 1
ATOM 841 N N . ILE A 1 107 ? -4.479 11.641 3.867 1.00 85.56 107 ILE A N 1
ATOM 842 C CA . ILE A 1 107 ? -5.881 11.320 3.541 1.00 85.56 107 ILE A CA 1
ATOM 843 C C . ILE A 1 107 ? -6.688 12.602 3.269 1.00 85.56 107 ILE A C 1
ATOM 845 O O . ILE A 1 107 ? -6.221 13.716 3.503 1.00 85.56 107 ILE A O 1
ATOM 849 N N . SER A 1 108 ? -7.906 12.480 2.734 1.00 80.38 108 SER A N 1
ATOM 850 C CA . SER A 1 108 ? -8.782 13.642 2.523 1.00 80.38 108 SER A CA 1
ATOM 851 C C . SER A 1 108 ? -9.300 14.212 3.851 1.00 80.38 108 SER A C 1
ATOM 853 O O . SER A 1 108 ? -9.748 13.453 4.701 1.00 80.38 108 SER A O 1
ATOM 855 N N . LYS A 1 109 ? -9.341 15.550 4.003 1.00 80.94 109 LYS A N 1
ATOM 856 C CA . LYS A 1 109 ? -9.829 16.239 5.228 1.00 80.94 109 LYS A CA 1
ATOM 857 C C . LYS A 1 109 ? -11.280 15.897 5.631 1.00 80.94 109 LYS A C 1
ATOM 859 O O . LYS A 1 109 ? -11.696 16.214 6.738 1.00 80.94 109 LYS A O 1
ATOM 864 N N . ARG A 1 110 ? -12.056 15.271 4.741 1.00 83.31 110 ARG A N 1
ATOM 865 C CA . ARG A 1 110 ? -13.371 14.670 5.016 1.00 83.31 110 ARG A CA 1
ATOM 866 C C . ARG A 1 110 ? -13.349 13.199 4.572 1.00 83.31 110 ARG A C 1
ATOM 868 O O . ARG A 1 110 ? -12.679 12.907 3.569 1.00 83.31 110 ARG A O 1
ATOM 875 N N . PRO A 1 111 ? -14.061 12.287 5.258 1.00 88.06 111 PRO A N 1
ATOM 876 C CA . PRO A 1 111 ? -14.240 10.922 4.777 1.00 88.06 111 PRO A CA 1
ATOM 877 C C . PRO A 1 111 ? -14.963 10.910 3.428 1.00 88.06 111 PRO A C 1
ATOM 879 O O . PRO A 1 111 ? -15.740 11.804 3.095 1.00 88.06 111 PRO A O 1
ATOM 882 N N . GLY A 1 112 ? -14.678 9.886 2.628 1.00 82.38 112 GLY A N 1
ATOM 883 C CA . GLY A 1 112 ? -15.320 9.679 1.332 1.00 82.38 112 GLY A CA 1
ATOM 884 C C . GLY A 1 112 ? -16.673 8.974 1.431 1.00 82.38 112 GLY A C 1
ATOM 885 O O . GLY A 1 112 ? -17.453 9.079 0.481 1.00 82.38 112 GLY A O 1
ATOM 886 N N . ILE A 1 113 ? -16.901 8.253 2.536 1.00 89.56 113 ILE A N 1
ATOM 887 C CA . ILE A 1 113 ? -18.139 7.577 2.946 1.00 89.56 113 ILE A CA 1
ATOM 888 C C . ILE A 1 113 ? -18.187 7.657 4.489 1.00 89.56 113 ILE A C 1
ATOM 890 O O . ILE A 1 113 ? -17.470 6.899 5.142 1.00 89.56 113 ILE A O 1
ATOM 894 N N . PRO A 1 114 ? -18.921 8.609 5.091 1.00 91.06 114 PRO A N 1
ATOM 895 C CA . PRO A 1 114 ? -19.042 8.712 6.545 1.00 91.06 114 PRO A CA 1
ATOM 896 C C . PRO A 1 114 ? -19.990 7.651 7.124 1.00 91.06 114 PRO A C 1
ATOM 898 O O . PRO A 1 114 ? -20.914 7.202 6.447 1.00 91.06 114 PRO A O 1
ATOM 901 N N . HIS A 1 115 ? -19.794 7.328 8.401 1.00 90.31 115 HIS A N 1
ATOM 902 C CA . HIS A 1 115 ? -20.730 6.605 9.271 1.00 90.31 115 HIS A CA 1
ATOM 903 C C . HIS A 1 115 ? -21.230 5.245 8.732 1.00 90.31 115 HIS A C 1
ATOM 905 O O . HIS A 1 115 ? -22.383 4.853 8.940 1.00 90.31 115 HIS A O 1
ATOM 911 N N . LEU A 1 116 ? -20.355 4.494 8.062 1.00 92.81 116 LEU A N 1
ATOM 912 C CA . LEU A 1 116 ? -20.659 3.158 7.547 1.00 92.81 116 LEU A CA 1
ATOM 913 C C . LEU A 1 116 ? -20.661 2.126 8.689 1.00 92.81 116 LEU A C 1
ATOM 915 O O . LEU A 1 116 ? -19.825 2.217 9.588 1.00 92.81 116 LEU A O 1
ATOM 919 N N . ASP A 1 117 ? -21.573 1.151 8.675 1.00 93.94 117 ASP A N 1
ATOM 920 C CA . ASP A 1 117 ? -21.547 0.050 9.651 1.00 93.94 117 ASP A CA 1
ATOM 921 C C . ASP A 1 117 ? -20.607 -1.088 9.253 1.00 93.94 117 ASP A C 1
ATOM 923 O O . ASP A 1 117 ? -20.202 -1.250 8.100 1.00 93.94 117 ASP A O 1
ATOM 927 N N . VAL A 1 118 ? -20.297 -1.921 10.247 1.00 93.31 118 VAL A N 1
ATOM 928 C CA . VAL A 1 118 ? -19.518 -3.152 10.090 1.00 93.31 118 VAL A CA 1
ATOM 929 C C . VAL A 1 118 ? -20.130 -4.090 9.040 1.00 93.31 118 VAL A C 1
ATOM 931 O O . VAL A 1 118 ? -19.379 -4.788 8.364 1.00 93.31 118 VAL A O 1
ATOM 934 N N . ALA A 1 119 ? -21.456 -4.093 8.854 1.00 91.94 119 ALA A N 1
ATOM 935 C CA . ALA A 1 119 ? -22.123 -4.953 7.875 1.00 91.94 119 ALA A CA 1
ATOM 936 C C . ALA A 1 119 ? -21.781 -4.547 6.430 1.00 91.94 119 ALA A C 1
ATOM 938 O O . ALA A 1 119 ? -21.240 -5.375 5.694 1.00 91.94 119 ALA A O 1
ATOM 939 N N . SER A 1 120 ? -21.977 -3.276 6.057 1.00 90.94 120 SER A N 1
ATOM 940 C CA . SER A 1 120 ? -21.541 -2.755 4.752 1.00 90.94 120 SER A CA 1
ATOM 941 C C . SER A 1 120 ? -20.022 -2.812 4.562 1.00 90.94 120 SER A C 1
ATOM 943 O O . SER A 1 120 ? -19.543 -3.034 3.452 1.00 90.94 120 SER A O 1
ATOM 945 N N . ILE A 1 121 ? -19.223 -2.661 5.625 1.00 90.38 121 ILE A N 1
ATOM 946 C CA . ILE A 1 121 ? -17.765 -2.853 5.532 1.00 90.38 121 ILE A CA 1
ATOM 947 C C . ILE A 1 121 ? -17.433 -4.310 5.169 1.00 90.38 121 ILE A C 1
ATOM 949 O O . ILE A 1 121 ? -16.596 -4.552 4.299 1.00 90.38 121 ILE A O 1
ATOM 953 N N . VAL A 1 122 ? -18.100 -5.287 5.789 1.00 90.06 122 VAL A N 1
ATOM 954 C CA . VAL A 1 122 ? -17.908 -6.713 5.489 1.00 90.06 122 VAL A CA 1
ATOM 955 C C . VAL A 1 122 ? -18.310 -7.046 4.048 1.00 90.06 122 VAL A C 1
ATOM 957 O O . VAL A 1 122 ? -17.526 -7.716 3.373 1.00 90.06 122 VAL A O 1
ATOM 960 N N . SER A 1 123 ? -19.468 -6.577 3.562 1.00 87.00 123 SER A N 1
ATOM 961 C CA . SER A 1 123 ? -19.942 -6.858 2.198 1.00 87.00 123 SER A CA 1
ATOM 962 C C . SER A 1 123 ? -19.198 -6.050 1.135 1.00 87.00 123 SER A C 1
ATOM 964 O O . SER A 1 123 ? -18.479 -6.613 0.308 1.00 87.00 123 SER A O 1
ATOM 966 N N . ASP A 1 124 ? -19.332 -4.727 1.173 1.00 87.44 124 ASP A N 1
ATOM 967 C CA . ASP A 1 124 ? -19.041 -3.837 0.044 1.00 87.44 124 ASP A CA 1
ATOM 968 C C . ASP A 1 124 ? -17.530 -3.684 -0.161 1.00 87.44 124 ASP A C 1
ATOM 970 O O . ASP A 1 124 ? -17.047 -3.503 -1.278 1.00 87.44 124 ASP A O 1
ATOM 974 N N . PHE A 1 125 ? -16.770 -3.814 0.930 1.00 86.88 125 PHE A N 1
ATOM 975 C CA . PHE A 1 125 ? -15.312 -3.808 0.920 1.00 86.88 125 PHE A CA 1
ATOM 976 C C . PHE A 1 125 ? -14.718 -5.220 1.008 1.00 86.88 125 PHE A C 1
ATOM 978 O O . PHE A 1 125 ? -13.499 -5.343 1.024 1.00 86.88 125 PHE A O 1
ATOM 985 N N . SER A 1 126 ? -15.523 -6.292 1.029 1.00 87.31 126 SER A N 1
ATOM 986 C CA . SER A 1 126 ? -15.035 -7.677 1.172 1.00 87.31 126 SER A CA 1
ATOM 987 C C . SER A 1 126 ? -14.090 -7.844 2.375 1.00 87.31 126 SER A C 1
ATOM 989 O O . SER A 1 126 ? -12.960 -8.321 2.248 1.00 87.31 126 SER A O 1
ATOM 991 N N . ALA A 1 127 ? -14.534 -7.398 3.555 1.00 88.50 127 ALA A N 1
ATOM 992 C CA . ALA A 1 127 ? -13.714 -7.294 4.766 1.00 88.50 127 ALA A CA 1
ATOM 993 C C . ALA A 1 127 ? -14.191 -8.209 5.920 1.00 88.50 127 ALA A C 1
ATOM 995 O O . ALA A 1 127 ? -14.461 -7.724 7.020 1.00 88.50 127 ALA A O 1
ATOM 996 N N . PRO A 1 128 ? -14.277 -9.543 5.729 1.00 89.19 128 PRO A N 1
ATOM 997 C CA . PRO A 1 128 ? -14.971 -10.456 6.648 1.00 89.19 128 PRO A CA 1
ATOM 998 C C . PRO A 1 128 ? -14.370 -10.558 8.058 1.00 89.19 128 PRO A C 1
ATOM 1000 O O . PRO A 1 128 ? -15.038 -11.050 8.962 1.00 89.19 128 PRO A O 1
ATOM 1003 N N . ARG A 1 129 ? -13.125 -10.107 8.275 1.00 89.75 129 ARG A N 1
ATOM 1004 C CA . ARG A 1 129 ? -12.482 -10.068 9.602 1.00 89.75 129 ARG A CA 1
ATOM 1005 C C . ARG A 1 129 ? -12.331 -8.666 10.185 1.00 89.75 129 ARG A C 1
ATOM 1007 O O . ARG A 1 129 ? -11.634 -8.527 11.182 1.00 89.75 129 ARG A O 1
ATOM 1014 N N . PHE A 1 130 ? -12.975 -7.643 9.618 1.00 92.44 130 PHE A N 1
ATOM 1015 C CA . PHE A 1 130 ? -12.797 -6.243 10.029 1.00 92.44 130 PHE A CA 1
ATOM 1016 C C . PHE A 1 130 ? -12.832 -6.040 11.555 1.00 92.44 130 PHE A C 1
ATOM 1018 O O . PHE A 1 130 ? -11.853 -5.568 12.135 1.00 92.44 130 PHE A O 1
ATOM 1025 N N . LEU A 1 131 ? -13.913 -6.481 12.210 1.00 93.44 131 LEU A N 1
ATOM 1026 C CA . LEU A 1 131 ? -14.092 -6.342 13.660 1.00 93.44 131 LEU A CA 1
ATOM 1027 C C . LEU A 1 131 ? -13.076 -7.182 14.451 1.00 93.44 131 LEU A C 1
ATOM 1029 O O . LEU A 1 131 ? -12.443 -6.655 15.359 1.00 93.44 131 LEU A O 1
ATOM 1033 N N . GLN A 1 132 ? -12.842 -8.445 14.068 1.00 92.50 132 GLN A N 1
ATOM 1034 C CA . GLN A 1 132 ? -11.858 -9.323 14.724 1.00 92.50 132 GLN A CA 1
ATOM 1035 C C . GLN A 1 132 ? -10.435 -8.739 14.663 1.00 92.50 132 GLN A C 1
ATOM 1037 O O . GLN A 1 132 ? -9.692 -8.762 15.646 1.00 92.50 132 GLN A O 1
ATOM 1042 N N . SER A 1 133 ? -10.041 -8.205 13.506 1.00 92.38 133 SER A N 1
ATOM 1043 C CA . SER A 1 133 ? -8.733 -7.586 13.309 1.00 92.38 133 SER A CA 1
ATOM 1044 C C . SER A 1 133 ? -8.607 -6.255 14.063 1.00 92.38 133 SER A C 1
ATOM 1046 O O . SER A 1 133 ? -7.534 -5.987 14.599 1.00 92.38 133 SER A O 1
ATOM 1048 N N . LEU A 1 134 ? -9.681 -5.459 14.167 1.00 93.62 134 LEU A N 1
ATOM 1049 C CA . LEU A 1 134 ? -9.722 -4.234 14.980 1.00 93.62 134 LEU A CA 1
ATOM 1050 C C . LEU A 1 134 ? -9.654 -4.537 16.487 1.00 93.62 134 LEU A C 1
ATOM 1052 O O . LEU A 1 134 ? -8.883 -3.905 17.203 1.00 93.62 134 LEU A O 1
ATOM 1056 N N . GLU A 1 135 ? -10.392 -5.539 16.967 1.00 93.31 135 GLU A N 1
ATOM 1057 C CA . GLU A 1 135 ? -10.319 -6.008 18.355 1.00 93.31 135 GLU A CA 1
ATOM 1058 C C . GLU A 1 135 ? -8.897 -6.486 18.696 1.00 93.31 135 GLU A C 1
ATOM 1060 O O . GLU A 1 135 ? -8.328 -6.095 19.715 1.00 93.31 135 GLU A O 1
ATOM 1065 N N . THR A 1 136 ? -8.282 -7.266 17.799 1.00 91.88 136 THR A N 1
ATOM 1066 C CA . THR A 1 136 ? -6.892 -7.736 17.937 1.00 91.88 136 THR A CA 1
ATOM 1067 C C . THR A 1 136 ? -5.897 -6.571 17.980 1.00 91.88 136 THR A C 1
ATOM 1069 O O . THR A 1 136 ? -4.954 -6.603 18.769 1.00 91.88 136 THR A O 1
ATOM 1072 N N . PHE A 1 137 ? -6.107 -5.526 17.171 1.00 92.31 137 PHE A N 1
ATOM 1073 C CA . PHE A 1 137 ? -5.287 -4.311 17.179 1.00 92.31 137 PHE A CA 1
ATOM 1074 C C . PHE A 1 137 ? -5.379 -3.569 18.523 1.00 92.31 137 PHE A C 1
ATOM 1076 O O . PHE A 1 137 ? -4.349 -3.287 19.135 1.00 92.31 137 PHE A O 1
ATOM 1083 N N . ILE A 1 138 ? -6.593 -3.334 19.034 1.00 92.38 138 ILE A N 1
ATOM 1084 C CA . ILE A 1 138 ? -6.801 -2.630 20.310 1.00 92.38 138 ILE A CA 1
ATOM 1085 C C . ILE A 1 138 ? -6.247 -3.439 21.495 1.00 92.38 138 ILE A C 1
ATOM 1087 O O . ILE A 1 138 ? -5.506 -2.893 22.313 1.00 92.38 138 ILE A O 1
ATOM 1091 N N . ARG A 1 139 ? -6.514 -4.752 21.562 1.00 91.50 139 ARG A N 1
ATOM 1092 C CA . ARG A 1 139 ? -5.967 -5.636 22.613 1.00 91.50 139 ARG A CA 1
ATOM 1093 C C . ARG A 1 139 ? -4.439 -5.753 22.581 1.00 91.50 139 ARG A C 1
ATOM 1095 O O . ARG A 1 139 ? -3.835 -6.026 23.613 1.00 91.50 139 ARG A O 1
ATOM 1102 N N . ARG A 1 140 ? -3.801 -5.552 21.422 1.00 90.06 140 ARG A N 1
ATOM 1103 C CA . ARG A 1 140 ? -2.333 -5.529 21.303 1.00 90.06 140 ARG A CA 1
ATOM 1104 C C . ARG A 1 140 ? -1.720 -4.248 21.881 1.00 90.06 140 ARG A C 1
ATOM 1106 O O . ARG A 1 140 ? -0.601 -4.308 22.379 1.00 90.06 140 ARG A O 1
ATOM 1113 N N . ALA A 1 141 ? -2.431 -3.122 21.821 1.00 88.62 141 ALA A N 1
ATOM 1114 C CA . ALA A 1 141 ? -2.002 -1.866 22.440 1.00 88.62 141 ALA A CA 1
ATOM 1115 C C . ALA A 1 141 ? -2.282 -1.822 23.955 1.00 88.62 141 ALA A C 1
ATOM 1117 O O . ALA A 1 141 ? -1.517 -1.209 24.695 1.00 88.62 141 ALA A O 1
ATOM 1118 N N . TYR A 1 142 ? -3.346 -2.496 24.409 1.00 89.75 142 TYR A N 1
ATOM 1119 C CA . TYR A 1 142 ? -3.777 -2.552 25.811 1.00 89.75 142 TYR A CA 1
ATOM 1120 C C . TYR A 1 142 ? -3.884 -4.006 26.308 1.00 89.75 142 TYR A C 1
ATOM 1122 O O . TYR A 1 142 ? -4.981 -4.577 26.312 1.00 89.75 142 TYR A O 1
ATOM 1130 N N . PRO A 1 143 ? -2.761 -4.638 26.698 1.00 86.94 143 PRO A N 1
ATOM 1131 C CA . PRO A 1 143 ? -2.762 -5.989 27.249 1.00 86.94 143 PRO A CA 1
ATOM 1132 C C . PRO A 1 143 ? -3.337 -6.037 28.683 1.00 86.94 143 PRO A C 1
ATOM 1134 O O . PRO A 1 143 ? -3.306 -5.033 29.403 1.00 86.94 143 PRO A O 1
ATOM 1137 N N . PRO A 1 144 ? -3.811 -7.209 29.156 1.00 84.56 144 PRO A N 1
ATOM 1138 C CA . PRO A 1 144 ? -4.253 -7.387 30.541 1.00 84.56 144 PRO A CA 1
ATOM 1139 C C . PRO A 1 144 ? -3.178 -6.939 31.554 1.00 84.56 144 PRO A C 1
ATOM 1141 O O . PRO A 1 144 ? -1.998 -7.213 31.331 1.00 84.56 144 PRO A O 1
ATOM 1144 N N . PRO A 1 145 ? -3.546 -6.277 32.669 1.00 86.38 145 PRO A N 1
ATOM 1145 C CA . PRO A 1 145 ? -4.898 -6.123 33.218 1.00 86.38 145 PRO A CA 1
ATOM 1146 C C . PRO A 1 145 ? -5.712 -4.947 32.644 1.00 86.38 145 PRO A C 1
ATOM 1148 O O . PRO A 1 145 ? -6.794 -4.659 33.151 1.00 86.38 145 PRO A O 1
ATOM 1151 N N . GLN A 1 146 ? -5.221 -4.244 31.620 1.00 84.31 146 GLN A N 1
ATOM 1152 C CA . GLN A 1 146 ? -5.954 -3.129 31.019 1.00 84.31 146 GLN A CA 1
ATOM 1153 C C . GLN A 1 146 ? -7.178 -3.659 30.254 1.00 84.31 146 GLN A C 1
ATOM 1155 O O . GLN A 1 146 ? -7.082 -4.635 29.512 1.00 84.31 146 GLN A O 1
ATOM 1160 N N . ASN A 1 147 ? -8.335 -3.017 30.443 1.00 83.81 147 ASN A N 1
ATOM 1161 C CA . ASN A 1 147 ? -9.594 -3.395 29.799 1.00 83.81 147 ASN A CA 1
ATOM 1162 C C . ASN A 1 147 ? -10.072 -2.253 28.879 1.00 83.81 147 ASN A C 1
ATOM 1164 O O . ASN A 1 147 ? -10.832 -1.392 29.330 1.00 83.81 147 ASN A O 1
ATOM 1168 N N . PRO A 1 148 ? -9.571 -2.172 27.631 1.00 87.56 148 PRO A N 1
ATOM 1169 C CA . PRO A 1 148 ? -9.961 -1.129 26.686 1.00 87.56 148 PRO A CA 1
ATOM 1170 C C . PRO A 1 148 ? -11.415 -1.306 26.225 1.00 87.56 148 PRO A C 1
ATOM 1172 O O . PRO A 1 148 ? -11.962 -2.409 26.261 1.00 87.56 148 PRO A O 1
ATOM 1175 N N . LEU A 1 149 ? -12.020 -0.233 25.710 1.00 89.94 149 LEU A N 1
ATOM 1176 C CA . LEU A 1 149 ? -13.262 -0.351 24.943 1.00 89.94 149 LEU A CA 1
ATOM 1177 C C . LEU A 1 149 ? -12.983 -1.081 23.620 1.00 89.94 149 LEU A C 1
ATOM 1179 O O . LEU A 1 149 ? -11.961 -0.852 22.972 1.00 89.94 149 LEU A O 1
ATOM 1183 N N . LEU A 1 150 ? -13.887 -1.983 23.244 1.00 92.12 150 LEU A N 1
ATOM 1184 C CA . LEU A 1 150 ? -13.751 -2.885 22.098 1.00 92.12 150 LEU A CA 1
ATOM 1185 C C . LEU A 1 150 ? -14.829 -2.580 21.049 1.00 92.12 150 LEU A C 1
ATOM 1187 O O . LEU A 1 150 ? -15.920 -2.151 21.428 1.00 92.12 150 LEU A O 1
ATOM 1191 N N . PRO A 1 151 ? -14.554 -2.817 19.754 1.00 92.94 151 PRO A N 1
ATOM 1192 C CA . PRO A 1 151 ? -15.500 -2.520 18.687 1.00 92.94 151 PRO A CA 1
ATOM 1193 C C . PRO A 1 151 ? -16.721 -3.443 18.724 1.00 92.94 151 PRO A C 1
ATOM 1195 O O . PRO A 1 151 ? -16.614 -4.643 18.986 1.00 92.94 151 PRO A O 1
ATOM 1198 N N . ASN A 1 152 ? -17.875 -2.888 18.379 1.00 92.75 152 ASN A N 1
ATOM 1199 C CA . ASN A 1 152 ? -19.160 -3.568 18.306 1.00 92.75 152 ASN A CA 1
ATOM 1200 C C . ASN A 1 152 ? -19.702 -3.559 16.862 1.00 92.75 152 ASN A C 1
ATOM 1202 O O . ASN A 1 152 ? -19.361 -2.702 16.051 1.00 92.75 152 ASN A O 1
ATOM 1206 N N . ALA A 1 153 ? -20.592 -4.495 16.524 1.00 92.00 153 ALA A N 1
ATOM 1207 C CA . ALA A 1 153 ? -21.202 -4.586 15.193 1.00 92.00 153 ALA A CA 1
ATOM 1208 C C . ALA A 1 153 ? -22.063 -3.356 14.827 1.00 92.00 153 ALA A C 1
ATOM 1210 O O . ALA A 1 153 ? -22.289 -3.088 13.648 1.00 92.00 153 ALA A O 1
ATOM 1211 N N . PHE A 1 154 ? -22.525 -2.608 15.834 1.00 91.56 154 PHE A N 1
ATOM 1212 C CA . PHE A 1 154 ? -23.306 -1.378 15.675 1.00 91.56 154 PHE A CA 1
ATOM 1213 C C . PHE A 1 154 ? -22.454 -0.119 15.443 1.00 91.56 154 PHE A C 1
ATOM 1215 O O . PHE A 1 154 ? -23.018 0.938 15.147 1.00 91.56 154 PHE A O 1
ATOM 1222 N N . ASP A 1 155 ? -21.125 -0.212 15.570 1.00 93.38 155 ASP A N 1
ATOM 1223 C CA . ASP A 1 155 ? -20.235 0.938 15.424 1.00 93.38 155 ASP A CA 1
ATOM 1224 C C . ASP A 1 155 ? -20.210 1.480 13.993 1.00 93.38 155 ASP A C 1
ATOM 1226 O O . ASP A 1 155 ? -20.396 0.765 13.004 1.00 93.38 155 ASP A O 1
ATOM 1230 N N . ARG A 1 156 ? -19.971 2.790 13.907 1.00 93.69 156 ARG A N 1
ATOM 1231 C CA . ARG A 1 156 ? -20.039 3.582 12.681 1.00 93.69 156 ARG A CA 1
ATOM 1232 C C . ARG A 1 156 ? -18.662 4.156 12.375 1.00 93.69 156 ARG A C 1
ATOM 1234 O O . ARG A 1 156 ? -18.114 4.907 13.179 1.00 93.69 156 ARG A O 1
ATOM 1241 N N . PHE A 1 157 ? -18.116 3.800 11.217 1.00 94.25 157 PHE A N 1
ATOM 1242 C CA . PHE A 1 157 ? -16.755 4.132 10.805 1.00 94.25 157 PHE A CA 1
ATOM 1243 C C . PHE A 1 157 ? -16.757 5.091 9.616 1.00 94.25 157 PHE A C 1
ATOM 1245 O O . PHE A 1 157 ? -17.528 4.946 8.665 1.00 94.25 157 PHE A O 1
ATOM 1252 N N . ASP A 1 158 ? -15.850 6.060 9.656 1.00 93.44 158 ASP A N 1
ATOM 1253 C CA . ASP A 1 158 ? -15.672 7.049 8.600 1.00 93.44 158 ASP A CA 1
ATOM 1254 C C . ASP A 1 158 ? -14.608 6.550 7.617 1.00 93.44 158 ASP A C 1
ATOM 1256 O O . ASP A 1 158 ? -13.426 6.483 7.957 1.00 93.44 158 ASP A O 1
ATOM 1260 N N . LEU A 1 159 ? -15.019 6.161 6.405 1.00 93.06 159 LEU A N 1
ATOM 1261 C CA . LEU A 1 159 ? -14.148 5.537 5.405 1.00 93.06 159 LEU A CA 1
ATOM 1262 C C . LEU A 1 159 ? -13.601 6.539 4.381 1.00 93.06 159 LEU A C 1
ATOM 1264 O O . LEU A 1 159 ? -14.302 7.424 3.878 1.00 93.06 159 LEU A O 1
ATOM 1268 N N . TYR A 1 160 ? -12.339 6.351 3.992 1.00 90.19 160 TYR A N 1
ATOM 1269 C CA . TYR A 1 160 ? -11.623 7.225 3.061 1.00 90.19 160 TYR A CA 1
ATOM 1270 C C . TYR A 1 160 ? -11.342 6.500 1.747 1.00 90.19 160 TYR A C 1
ATOM 1272 O O . TYR A 1 160 ? -10.747 5.426 1.704 1.00 90.19 160 TYR A O 1
ATOM 1280 N N . LYS A 1 161 ? -11.724 7.138 0.637 1.00 84.00 161 LYS A N 1
ATOM 1281 C CA . LYS A 1 161 ? -11.532 6.596 -0.717 1.00 84.00 161 LYS A CA 1
ATOM 1282 C C . LYS A 1 161 ? -10.048 6.471 -1.096 1.00 84.00 161 LYS A C 1
ATOM 1284 O O . LYS A 1 161 ? -9.702 5.643 -1.934 1.00 84.00 161 LYS A O 1
ATOM 1289 N N . LYS A 1 162 ? -9.165 7.295 -0.511 1.00 82.38 162 LYS A N 1
ATOM 1290 C CA . LYS A 1 162 ? -7.761 7.414 -0.931 1.00 82.38 162 LYS A CA 1
ATOM 1291 C C . LYS A 1 162 ? -6.807 7.864 0.190 1.00 82.38 162 LYS A C 1
ATOM 1293 O O . LYS A 1 162 ? -7.146 8.760 0.954 1.00 82.38 162 LYS A O 1
ATOM 1298 N N . LEU A 1 163 ? -5.593 7.309 0.183 1.00 83.50 163 LEU A N 1
ATOM 1299 C CA . LEU A 1 163 ? -4.398 7.736 0.933 1.00 83.50 163 LEU A CA 1
ATOM 1300 C C . LEU A 1 163 ? -3.300 8.038 -0.098 1.00 83.50 163 LEU A C 1
ATOM 1302 O O . LEU A 1 163 ? -3.142 7.247 -1.022 1.00 83.50 163 LEU A O 1
ATOM 1306 N N . SER A 1 164 ? -2.636 9.193 -0.018 1.00 80.31 164 SER A N 1
ATOM 1307 C CA . SER A 1 164 ? -1.384 9.494 -0.735 1.00 80.31 164 SER A CA 1
ATOM 1308 C C . SER A 1 164 ? -0.206 9.311 0.223 1.00 80.31 164 SER A C 1
ATOM 1310 O O . SER A 1 164 ? -0.330 9.708 1.381 1.00 80.31 164 SER A O 1
ATOM 1312 N N . ILE A 1 165 ? 0.932 8.806 -0.248 1.00 76.25 165 ILE A N 1
ATOM 1313 C CA . ILE A 1 165 ? 2.165 8.694 0.545 1.00 76.25 165 ILE A CA 1
ATOM 1314 C C . ILE A 1 165 ? 3.315 9.354 -0.214 1.00 76.25 165 ILE A C 1
ATOM 1316 O O . ILE A 1 165 ? 3.458 9.149 -1.414 1.00 76.25 165 ILE A O 1
ATOM 1320 N N . ARG A 1 166 ? 4.103 10.191 0.462 1.00 66.38 166 ARG A N 1
ATOM 1321 C CA . ARG A 1 166 ? 5.241 10.892 -0.123 1.00 66.38 166 ARG A CA 1
ATOM 1322 C C . ARG A 1 166 ? 6.410 9.924 -0.249 1.00 66.38 166 ARG A C 1
ATOM 1324 O O . ARG A 1 166 ? 6.899 9.436 0.770 1.00 66.38 166 ARG A O 1
ATOM 1331 N N . LEU A 1 167 ? 6.845 9.682 -1.481 1.00 63.53 167 LEU A N 1
ATOM 1332 C CA . LEU A 1 167 ? 8.080 8.949 -1.757 1.00 63.53 167 LEU A CA 1
ATOM 1333 C C . LEU A 1 167 ? 9.306 9.779 -1.331 1.00 63.53 167 LEU A C 1
ATOM 1335 O O . LEU A 1 167 ? 9.205 11.013 -1.264 1.00 63.53 167 LEU A O 1
ATOM 1339 N N . PRO A 1 168 ? 10.457 9.139 -1.049 1.00 58.25 168 PRO A N 1
ATOM 1340 C CA . PRO A 1 168 ? 11.732 9.848 -0.980 1.00 58.25 168 PRO A CA 1
ATOM 1341 C C . PRO A 1 168 ? 11.996 10.606 -2.291 1.00 58.25 168 PRO A C 1
ATOM 1343 O O . PRO A 1 168 ? 11.593 10.163 -3.368 1.00 58.25 168 PRO A O 1
ATOM 1346 N N . ASP A 1 169 ? 12.653 11.764 -2.197 1.00 55.28 169 ASP A N 1
ATOM 1347 C CA . ASP A 1 169 ? 13.043 12.545 -3.376 1.00 55.28 169 ASP A CA 1
ATOM 1348 C C . ASP A 1 169 ? 14.294 11.889 -3.976 1.00 55.28 169 ASP A C 1
ATOM 1350 O O . ASP A 1 169 ? 15.394 12.016 -3.443 1.00 55.28 169 ASP A O 1
ATOM 1354 N N . LEU A 1 170 ? 14.098 11.084 -5.018 1.00 57.38 170 LEU A N 1
ATOM 1355 C CA . LEU A 1 170 ? 15.164 10.344 -5.684 1.00 57.38 170 LEU A CA 1
ATOM 1356 C C . LEU A 1 170 ? 15.762 11.236 -6.775 1.00 57.38 170 LEU A C 1
ATOM 1358 O O . LEU A 1 170 ? 15.139 11.427 -7.821 1.00 57.38 170 LEU A O 1
ATOM 1362 N N . SER A 1 171 ? 16.982 11.734 -6.554 1.00 51.44 171 SER A N 1
ATOM 1363 C CA . SER A 1 171 ? 17.801 12.443 -7.555 1.00 51.44 171 SER A CA 1
ATOM 1364 C C . SER A 1 171 ? 17.797 11.690 -8.896 1.00 51.44 171 SER A C 1
ATOM 1366 O O . SER A 1 171 ? 17.472 12.257 -9.940 1.00 51.44 171 SER A O 1
ATOM 1368 N N . ALA A 1 172 ? 17.970 10.369 -8.819 1.00 51.28 172 ALA A N 1
ATOM 1369 C CA . ALA A 1 172 ? 17.902 9.394 -9.905 1.00 51.28 172 ALA A CA 1
ATOM 1370 C C . ALA A 1 172 ? 16.573 9.297 -10.697 1.00 51.28 172 ALA A C 1
ATOM 1372 O O . ALA A 1 172 ? 16.538 8.663 -11.754 1.00 51.28 172 ALA A O 1
ATOM 1373 N N . ALA A 1 173 ? 15.473 9.875 -10.204 1.00 50.75 173 ALA A N 1
ATOM 1374 C CA . ALA A 1 173 ? 14.158 9.885 -10.857 1.00 50.75 173 ALA A CA 1
ATOM 1375 C C . ALA A 1 173 ? 13.697 11.292 -11.290 1.00 50.75 173 ALA A C 1
ATOM 1377 O O . ALA A 1 173 ? 12.658 11.421 -11.942 1.00 50.75 173 ALA A O 1
ATOM 1378 N N . GLY A 1 174 ? 14.441 12.340 -10.915 1.00 48.09 174 GLY A N 1
ATOM 1379 C CA . GLY A 1 174 ? 14.003 13.734 -10.992 1.00 48.09 174 GLY A CA 1
ATOM 1380 C C . GLY A 1 174 ? 12.842 14.057 -10.035 1.00 48.09 174 GLY A C 1
ATOM 1381 O O . GLY A 1 174 ? 12.201 13.173 -9.469 1.00 48.09 174 GLY A O 1
ATOM 1382 N N . ARG A 1 175 ? 12.512 15.350 -9.884 1.00 47.00 175 ARG A N 1
ATOM 1383 C CA . ARG A 1 175 ? 11.450 15.855 -8.978 1.00 47.00 175 ARG A CA 1
ATOM 1384 C C . ARG A 1 175 ? 10.016 15.573 -9.480 1.00 47.00 175 ARG A C 1
ATOM 1386 O O . ARG A 1 175 ? 9.146 16.447 -9.477 1.00 47.00 175 ARG A O 1
ATOM 1393 N N . HIS A 1 176 ? 9.744 14.355 -9.940 1.00 42.31 176 HIS A N 1
ATOM 1394 C CA . HIS A 1 176 ? 8.468 13.960 -10.532 1.00 42.31 176 HIS A CA 1
ATOM 1395 C C . HIS A 1 176 ? 7.428 13.578 -9.469 1.00 42.31 176 HIS A C 1
ATOM 1397 O O . HIS A 1 176 ? 7.262 12.415 -9.121 1.00 42.31 176 HIS A O 1
ATOM 1403 N N . ASN A 1 177 ? 6.675 14.586 -9.010 1.00 41.12 177 ASN A N 1
ATOM 1404 C CA . ASN A 1 177 ? 5.378 14.455 -8.329 1.00 41.12 177 ASN A CA 1
ATOM 1405 C C . ASN A 1 177 ? 5.336 13.361 -7.235 1.00 41.12 177 ASN A C 1
ATOM 1407 O O . ASN A 1 177 ? 4.625 12.364 -7.351 1.00 41.12 177 ASN A O 1
ATOM 1411 N N . ALA A 1 178 ? 6.102 13.574 -6.161 1.00 51.97 178 ALA A N 1
ATOM 1412 C CA . ALA A 1 178 ? 6.392 12.612 -5.094 1.00 51.97 178 ALA A CA 1
ATOM 1413 C C . ALA A 1 178 ? 5.180 12.191 -4.222 1.00 51.97 178 ALA A C 1
ATOM 1415 O O . ALA A 1 178 ? 5.190 12.413 -3.016 1.00 51.97 178 ALA A O 1
ATOM 1416 N N . TRP A 1 179 ? 4.130 11.585 -4.792 1.00 48.28 179 TRP A N 1
ATOM 1417 C CA . TRP A 1 179 ? 2.937 11.101 -4.078 1.00 48.28 179 TRP A CA 1
ATOM 1418 C C . TRP A 1 179 ? 2.392 9.779 -4.648 1.00 48.28 179 TRP A C 1
ATOM 1420 O O . TRP A 1 179 ? 1.526 9.761 -5.524 1.00 48.28 179 TRP A O 1
ATOM 1430 N N . ASP A 1 180 ? 2.848 8.674 -4.070 1.00 41.97 180 ASP A N 1
ATOM 1431 C CA . ASP A 1 180 ? 2.395 7.304 -4.316 1.00 41.97 180 ASP A CA 1
ATOM 1432 C C . ASP A 1 180 ? 1.083 6.972 -3.556 1.00 41.97 180 ASP A C 1
ATOM 1434 O O . ASP A 1 180 ? 0.511 7.826 -2.865 1.00 41.97 180 ASP A O 1
ATOM 1438 N N . ARG A 1 181 ? 0.520 5.762 -3.724 1.00 45.19 181 ARG A N 1
ATOM 1439 C CA . ARG A 1 181 ? -0.861 5.438 -3.327 1.00 45.19 181 ARG A CA 1
ATOM 1440 C C . ARG A 1 181 ? -1.080 4.008 -2.809 1.00 45.19 181 ARG A C 1
ATOM 1442 O O . ARG A 1 181 ? -1.355 3.089 -3.574 1.00 45.19 181 ARG A O 1
ATOM 1449 N N . ILE A 1 182 ? -1.031 3.824 -1.485 1.00 48.31 182 ILE A N 1
ATOM 1450 C CA . ILE A 1 182 ? -0.921 2.496 -0.852 1.00 48.31 182 ILE A CA 1
ATOM 1451 C C . ILE A 1 182 ? -1.521 2.409 0.546 1.00 48.31 182 ILE A C 1
ATOM 1453 O O . ILE A 1 182 ? -1.867 3.427 1.138 1.00 48.31 182 ILE A O 1
ATOM 1457 N N . ARG A 1 183 ? -1.614 1.173 1.065 1.00 39.88 183 ARG A N 1
ATOM 1458 C CA . ARG A 1 183 ? -1.889 0.803 2.464 1.00 39.88 183 ARG A CA 1
ATOM 1459 C C . ARG A 1 183 ? -1.231 -0.597 2.767 1.00 39.88 183 ARG A C 1
ATOM 1461 O O . ARG A 1 183 ? -1.221 -1.411 1.852 1.00 39.88 183 ARG A O 1
ATOM 1468 N N . ALA A 1 184 ? -0.597 -0.875 3.929 1.00 35.75 184 ALA A N 1
ATOM 1469 C CA . ALA A 1 184 ? 0.310 -2.047 4.166 1.00 35.75 184 ALA A CA 1
ATOM 1470 C C . ALA A 1 184 ? 0.693 -2.306 5.664 1.00 35.75 184 ALA A C 1
ATOM 1472 O O . ALA A 1 184 ? 0.046 -1.739 6.537 1.00 35.75 184 ALA A O 1
ATOM 1473 N N . THR A 1 185 ? 1.687 -3.176 5.982 1.00 41.97 185 THR A N 1
ATOM 1474 C CA . THR A 1 185 ? 2.380 -3.338 7.313 1.00 41.97 185 THR A CA 1
ATOM 1475 C C . THR A 1 185 ? 3.526 -4.400 7.296 1.00 41.97 185 THR A C 1
ATOM 1477 O O . THR A 1 185 ? 3.684 -5.087 6.286 1.00 41.97 185 THR A O 1
ATOM 1480 N N . PRO A 1 186 ? 4.279 -4.620 8.409 1.00 41.81 186 PRO A N 1
ATOM 1481 C CA . PRO A 1 186 ? 5.083 -5.827 8.734 1.00 41.81 186 PRO A CA 1
ATOM 1482 C C . PRO A 1 186 ? 4.383 -6.685 9.852 1.00 41.81 186 PRO A C 1
ATOM 1484 O O . PRO A 1 186 ? 3.177 -6.539 10.027 1.00 41.81 186 PRO A O 1
ATOM 1487 N N . LEU A 1 187 ? 4.931 -7.619 10.664 1.00 34.78 187 LEU A N 1
ATOM 1488 C CA . LEU A 1 187 ? 6.277 -8.160 10.969 1.00 34.78 187 LEU A CA 1
ATOM 1489 C C . LEU A 1 187 ? 6.162 -9.559 11.662 1.00 34.78 187 LEU A C 1
ATOM 1491 O O . LEU A 1 187 ? 5.277 -9.719 12.497 1.00 34.78 187 LEU A O 1
ATOM 1495 N N . VAL A 1 188 ? 7.079 -10.507 11.390 1.00 34.72 188 VAL A N 1
ATOM 1496 C CA . VAL A 1 188 ? 7.661 -11.599 12.245 1.00 34.72 188 VAL A CA 1
ATOM 1497 C C . VAL A 1 188 ? 8.940 -12.037 11.491 1.00 34.72 188 VAL A C 1
ATOM 1499 O O . VAL A 1 188 ? 8.873 -12.103 10.262 1.00 34.72 188 VAL A O 1
ATOM 1502 N N . PRO A 1 189 ? 10.104 -12.273 12.133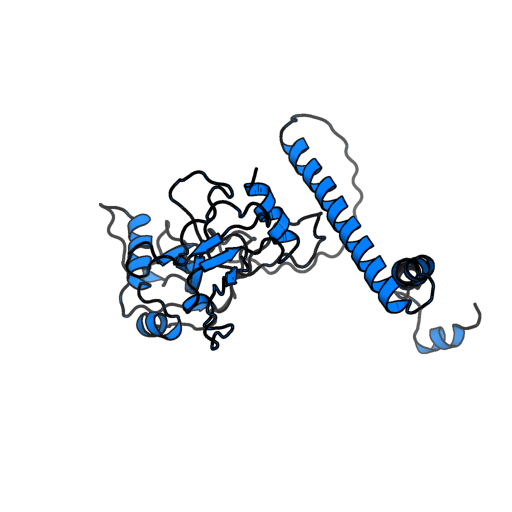 1.00 41.91 189 PRO A N 1
ATOM 1503 C CA . PRO A 1 189 ? 11.378 -12.342 11.408 1.00 41.91 189 PRO A CA 1
ATOM 1504 C C . PRO A 1 189 ? 11.589 -13.625 10.589 1.00 41.91 189 PRO A C 1
ATOM 1506 O O . PRO A 1 189 ? 11.281 -14.731 11.027 1.00 41.91 189 PRO A O 1
ATOM 1509 N N . GLY A 1 190 ? 12.215 -13.455 9.424 1.00 32.06 190 GLY A N 1
ATOM 1510 C CA . GLY A 1 190 ? 12.766 -14.514 8.581 1.00 32.06 190 GLY A CA 1
ATOM 1511 C C . GLY A 1 190 ? 13.641 -13.887 7.496 1.00 32.06 190 GLY A C 1
ATOM 1512 O O . GLY A 1 190 ? 13.157 -13.055 6.732 1.00 32.06 190 GLY A O 1
ATOM 1513 N N . ARG A 1 191 ? 14.932 -14.239 7.454 1.00 35.78 191 ARG A N 1
ATOM 1514 C CA . ARG A 1 191 ? 15.892 -13.655 6.507 1.00 35.78 191 ARG A CA 1
ATOM 1515 C C . ARG A 1 191 ? 15.736 -14.226 5.101 1.00 35.78 191 ARG A C 1
ATOM 1517 O O . ARG A 1 191 ? 16.192 -15.333 4.839 1.00 35.78 191 ARG A O 1
ATOM 1524 N N . THR A 1 192 ? 15.201 -13.415 4.198 1.00 33.44 192 THR A N 1
ATOM 1525 C CA . THR A 1 192 ? 15.516 -13.428 2.762 1.00 33.44 192 THR A CA 1
ATOM 1526 C C . THR A 1 192 ? 15.290 -12.023 2.218 1.00 33.44 192 THR A C 1
ATOM 1528 O O . THR A 1 192 ? 14.224 -11.474 2.478 1.00 33.44 192 THR A O 1
ATOM 1531 N N . SER A 1 193 ? 16.276 -11.506 1.476 1.00 43.59 193 SER A N 1
ATOM 1532 C CA . SER A 1 193 ? 16.255 -10.352 0.556 1.00 43.59 193 SER A CA 1
ATOM 1533 C C . SER A 1 193 ? 14.907 -9.610 0.430 1.00 43.59 193 SER A C 1
ATOM 1535 O O . SER A 1 193 ? 13.909 -10.206 0.014 1.00 43.59 193 SER A O 1
ATOM 1537 N N . LEU A 1 194 ? 14.920 -8.302 0.722 1.00 50.59 194 LEU A N 1
ATOM 1538 C CA . LEU A 1 194 ? 13.810 -7.418 1.128 1.00 50.59 194 LEU A CA 1
ATOM 1539 C C . LEU A 1 194 ? 13.462 -7.508 2.634 1.00 50.59 194 LEU A C 1
ATOM 1541 O O . LEU A 1 194 ? 12.308 -7.746 3.003 1.00 50.59 194 LEU A O 1
ATOM 1545 N N . GLU A 1 195 ? 14.453 -7.324 3.525 1.00 53.31 195 GLU A N 1
ATOM 1546 C CA . GLU A 1 195 ? 14.249 -7.439 4.983 1.00 53.31 195 GLU A CA 1
ATOM 1547 C C . GLU A 1 195 ? 13.142 -6.492 5.512 1.00 53.31 195 GLU A C 1
ATOM 1549 O O . GLU A 1 195 ? 13.157 -5.278 5.322 1.00 53.31 195 GLU A O 1
ATOM 1554 N N . GLY A 1 196 ? 12.159 -7.067 6.216 1.00 61.78 196 GLY A N 1
ATOM 1555 C CA . GLY A 1 196 ? 11.105 -6.338 6.935 1.00 61.78 196 GLY A CA 1
ATOM 1556 C C . GLY A 1 196 ? 9.852 -5.957 6.131 1.00 61.78 196 GLY A C 1
ATOM 1557 O O . GLY A 1 196 ? 8.821 -5.680 6.748 1.00 61.78 196 GLY A O 1
ATOM 1558 N N . LEU A 1 197 ? 9.882 -5.985 4.794 1.00 71.25 197 LEU A N 1
ATOM 1559 C CA . LEU A 1 197 ? 8.737 -5.608 3.951 1.00 71.25 197 LEU A CA 1
ATOM 1560 C C . LEU A 1 197 ? 7.837 -6.803 3.591 1.00 71.25 197 LEU A C 1
ATOM 1562 O O . LEU A 1 197 ? 8.296 -7.923 3.369 1.00 71.25 197 LEU A O 1
ATOM 1566 N N . ARG A 1 198 ? 6.519 -6.569 3.500 1.00 79.94 198 ARG A N 1
ATOM 1567 C CA . ARG A 1 198 ? 5.537 -7.593 3.107 1.00 79.94 198 ARG A CA 1
ATOM 1568 C C . ARG A 1 198 ? 4.368 -6.992 2.328 1.00 79.94 198 ARG A C 1
ATOM 1570 O O . ARG A 1 198 ? 3.787 -5.987 2.722 1.00 79.94 198 ARG A O 1
ATOM 1577 N N . VAL A 1 199 ? 3.996 -7.658 1.237 1.00 86.44 199 VAL A N 1
ATOM 1578 C CA . VAL A 1 199 ? 2.891 -7.249 0.357 1.00 86.44 199 VAL A CA 1
ATOM 1579 C C . VAL A 1 199 ? 1.532 -7.517 1.019 1.00 86.44 199 VAL A C 1
ATOM 1581 O O . VAL A 1 199 ? 1.287 -8.599 1.565 1.00 86.44 199 VAL A O 1
ATOM 1584 N N . ALA A 1 200 ? 0.624 -6.547 0.913 1.00 89.50 200 ALA A N 1
ATOM 1585 C CA . ALA A 1 200 ? -0.762 -6.647 1.353 1.00 89.50 200 ALA A CA 1
ATOM 1586 C C . ALA A 1 200 ? -1.714 -6.057 0.297 1.00 89.50 200 ALA A C 1
ATOM 1588 O O . ALA A 1 200 ? -1.430 -5.022 -0.301 1.00 89.50 200 ALA A O 1
ATOM 1589 N N . GLN A 1 201 ? -2.856 -6.710 0.087 1.00 89.69 201 GLN A N 1
ATOM 1590 C CA . GLN A 1 201 ? -4.030 -6.100 -0.533 1.00 89.69 201 GLN A CA 1
ATOM 1591 C C . GLN A 1 201 ? -4.758 -5.286 0.539 1.00 89.69 201 GLN A C 1
ATOM 1593 O O . GLN A 1 201 ? -4.597 -5.532 1.736 1.00 89.69 201 GLN A O 1
ATOM 1598 N N . VAL A 1 202 ? -5.599 -4.329 0.146 1.00 91.12 202 VAL A N 1
ATOM 1599 C CA . VAL A 1 202 ? -6.318 -3.527 1.133 1.00 91.12 202 VAL A CA 1
ATOM 1600 C C . VAL A 1 202 ? -7.740 -3.225 0.737 1.00 91.12 202 VAL A C 1
ATOM 1602 O O . VAL A 1 202 ? -8.014 -2.821 -0.389 1.00 91.12 202 VAL A O 1
ATOM 1605 N N . ARG A 1 203 ? -8.632 -3.356 1.718 1.00 90.50 203 ARG A N 1
ATOM 1606 C CA . ARG A 1 203 ? -10.061 -3.123 1.553 1.00 90.50 203 ARG A CA 1
ATOM 1607 C C . ARG A 1 203 ? -10.447 -1.711 1.979 1.00 90.50 203 ARG A C 1
ATOM 1609 O O . ARG A 1 203 ? -10.793 -0.887 1.134 1.00 90.50 203 ARG A O 1
ATOM 1616 N N . ALA A 1 204 ? -10.256 -1.368 3.254 1.00 91.81 204 ALA A N 1
ATOM 1617 C CA . ALA A 1 204 ? -10.682 -0.087 3.826 1.00 91.81 204 ALA A CA 1
ATOM 1618 C C . ALA A 1 204 ? -9.507 0.810 4.267 1.00 91.81 204 ALA A C 1
ATOM 1620 O O . ALA A 1 204 ? -8.460 0.313 4.681 1.00 91.81 204 ALA A O 1
ATOM 1621 N N . ILE A 1 205 ? -9.716 2.129 4.201 1.00 93.94 205 ILE A N 1
ATOM 1622 C CA . ILE A 1 205 ? -9.085 3.136 5.075 1.00 93.94 205 ILE A CA 1
ATOM 1623 C C . ILE A 1 205 ? -10.216 3.684 5.925 1.00 93.94 205 ILE A C 1
ATOM 1625 O O . ILE A 1 205 ? -11.258 4.022 5.361 1.00 93.94 205 ILE A O 1
ATOM 1629 N N . PHE A 1 206 ? -10.010 3.830 7.224 1.00 94.69 206 PHE A N 1
ATOM 1630 C CA . PHE A 1 206 ? -11.000 4.397 8.126 1.00 94.69 206 PHE A CA 1
ATOM 1631 C C . PHE A 1 206 ? -10.332 5.198 9.245 1.00 94.69 206 PHE A C 1
ATOM 1633 O O . PHE A 1 206 ? -9.137 5.045 9.495 1.00 94.69 206 PHE A O 1
ATOM 1640 N N . THR A 1 207 ? -11.096 6.048 9.926 1.00 93.94 207 THR A N 1
ATOM 1641 C CA . THR A 1 207 ? -10.680 6.604 11.218 1.00 93.94 207 THR A CA 1
ATOM 1642 C C . THR A 1 207 ? -11.399 5.914 12.367 1.00 93.94 207 THR A C 1
ATOM 1644 O O . THR A 1 207 ? -12.559 5.512 12.260 1.00 93.94 207 THR A O 1
ATOM 1647 N N . LEU A 1 208 ? -10.684 5.753 13.478 1.00 93.25 208 LEU A N 1
ATOM 1648 C CA . LEU A 1 208 ? -11.195 5.139 14.691 1.00 93.25 208 LEU A CA 1
ATOM 1649 C C . LEU A 1 208 ? -12.316 6.021 15.296 1.00 93.25 208 LEU A C 1
ATOM 1651 O O . LEU A 1 208 ? -12.096 7.230 15.477 1.00 93.25 208 LEU A O 1
ATOM 1655 N N . PRO A 1 209 ? -13.502 5.464 15.617 1.00 92.69 209 PRO A N 1
ATOM 1656 C CA . PRO A 1 209 ? -14.606 6.202 16.230 1.00 92.69 209 PRO A CA 1
ATOM 1657 C C . PRO A 1 209 ? -14.201 6.854 17.553 1.00 92.69 209 PRO A C 1
ATOM 1659 O O . PRO A 1 209 ? -13.455 6.265 18.331 1.00 92.69 209 PRO A O 1
ATOM 1662 N N . ASN A 1 210 ? -14.720 8.056 17.832 1.00 90.50 210 ASN A N 1
ATOM 1663 C CA . ASN A 1 210 ? -14.299 8.887 18.972 1.00 90.50 210 ASN A CA 1
ATOM 1664 C C . ASN A 1 210 ? -14.286 8.150 20.323 1.00 90.50 210 ASN A C 1
ATOM 1666 O O . ASN A 1 210 ? -13.412 8.417 21.139 1.00 90.50 210 ASN A O 1
ATOM 1670 N N . HIS A 1 211 ? -15.226 7.228 20.549 1.00 90.62 211 HIS A N 1
ATOM 1671 C CA . HIS A 1 211 ? -15.360 6.496 21.809 1.00 90.62 211 HIS A CA 1
ATOM 1672 C C . HIS A 1 211 ? -14.366 5.326 21.968 1.00 90.62 211 HIS A C 1
ATOM 1674 O O . HIS A 1 211 ? -14.188 4.845 23.080 1.00 90.62 211 HIS A O 1
ATOM 1680 N N . LEU A 1 212 ? -13.710 4.873 20.890 1.00 90.94 212 LEU A N 1
ATOM 1681 C CA . LEU A 1 212 ? -12.641 3.862 20.938 1.00 90.94 212 LEU A CA 1
ATOM 1682 C C . LEU A 1 212 ? -11.238 4.493 21.012 1.00 90.94 212 LEU A C 1
ATOM 1684 O O . LEU A 1 212 ? -10.255 3.777 21.192 1.00 90.94 212 LEU A O 1
ATOM 1688 N N . ARG A 1 213 ? -11.115 5.819 20.844 1.00 91.19 213 ARG A N 1
ATOM 1689 C CA . ARG A 1 213 ? -9.818 6.517 20.820 1.00 91.19 213 ARG A CA 1
ATOM 1690 C C . ARG A 1 213 ? -9.148 6.475 22.183 1.00 91.19 213 ARG A C 1
ATOM 1692 O O . ARG A 1 213 ? -9.731 6.872 23.187 1.00 91.19 213 ARG A O 1
ATOM 1699 N N . ALA A 1 214 ? -7.891 6.045 22.189 1.00 87.75 214 ALA A N 1
ATOM 1700 C CA . ALA A 1 214 ? -7.075 5.930 23.386 1.00 87.75 214 ALA A CA 1
ATOM 1701 C C . ALA A 1 214 ? -5.599 6.253 23.055 1.00 87.75 214 ALA A C 1
ATOM 1703 O O . ALA A 1 214 ? -5.192 6.048 21.910 1.00 87.75 214 ALA A O 1
ATOM 1704 N N . PRO A 1 215 ? -4.785 6.754 24.011 1.00 86.38 215 PRO A N 1
ATOM 1705 C CA . PRO A 1 215 ? -3.474 7.358 23.718 1.00 86.38 215 PRO A CA 1
ATOM 1706 C C . PRO A 1 215 ? -2.422 6.481 23.016 1.00 86.38 215 PRO A C 1
ATOM 1708 O O . PRO A 1 215 ? -1.455 7.023 22.492 1.00 86.38 215 PRO A O 1
ATOM 1711 N N . LEU A 1 216 ? -2.578 5.152 23.015 1.00 86.69 216 LEU A N 1
ATOM 1712 C CA . LEU A 1 216 ? -1.654 4.201 22.378 1.00 86.69 216 LEU A CA 1
ATOM 1713 C C . LEU A 1 216 ? -2.133 3.727 20.990 1.00 86.69 216 LEU A C 1
ATOM 1715 O O . LEU A 1 216 ? -1.488 2.876 20.379 1.00 86.69 216 LEU A O 1
ATOM 1719 N N . LEU A 1 217 ? -3.261 4.245 20.488 1.00 88.50 217 LEU A N 1
ATOM 1720 C CA . LEU A 1 217 ? -3.822 3.891 19.180 1.00 88.50 217 LEU A CA 1
ATOM 1721 C C . LEU A 1 217 ? -3.576 5.001 18.155 1.00 88.50 217 LEU A C 1
ATOM 1723 O O . LEU A 1 217 ? -3.801 6.180 18.424 1.00 88.50 217 LEU A O 1
ATOM 1727 N N . ALA A 1 218 ? -3.211 4.608 16.935 1.00 89.94 218 ALA A N 1
ATOM 1728 C CA . ALA A 1 218 ? -3.362 5.481 15.777 1.00 89.94 218 ALA A CA 1
ATOM 1729 C C . ALA A 1 218 ? -4.857 5.702 15.484 1.00 89.94 218 ALA A C 1
ATOM 1731 O O . ALA A 1 218 ? -5.657 4.767 15.569 1.00 89.94 218 ALA A O 1
ATOM 1732 N N . ASN A 1 219 ? -5.237 6.932 15.126 1.00 89.88 219 ASN A N 1
ATOM 1733 C CA . ASN A 1 219 ? -6.621 7.244 14.761 1.00 89.88 219 ASN A CA 1
ATOM 1734 C C . ASN A 1 219 ? -6.905 6.852 13.311 1.00 89.88 219 ASN A C 1
ATOM 1736 O O . ASN A 1 219 ? -7.975 6.335 13.008 1.00 89.88 219 ASN A O 1
ATOM 1740 N N . GLU A 1 220 ? -5.958 7.106 12.416 1.00 92.12 220 GLU A N 1
ATOM 1741 C CA . GLU A 1 220 ? -6.029 6.792 11.000 1.00 92.12 220 GLU A CA 1
ATOM 1742 C C . GLU A 1 220 ? -5.534 5.362 10.757 1.00 92.12 220 GLU A C 1
ATOM 1744 O O . GLU A 1 220 ? -4.356 5.053 10.967 1.00 92.12 220 GLU A O 1
ATOM 1749 N N . LEU A 1 221 ? -6.431 4.493 10.283 1.00 94.31 221 LEU A N 1
ATOM 1750 C CA . LEU A 1 221 ? -6.195 3.058 10.147 1.00 94.31 221 LEU A CA 1
ATOM 1751 C C . LEU A 1 221 ? -6.538 2.530 8.746 1.00 94.31 221 LEU A C 1
ATOM 1753 O O . LEU A 1 221 ? -7.328 3.113 7.999 1.00 94.31 221 LEU A O 1
ATOM 1757 N N . ALA A 1 222 ? -5.990 1.366 8.403 1.00 94.75 222 ALA A N 1
ATOM 1758 C CA . ALA A 1 222 ? -6.458 0.550 7.285 1.00 94.75 222 ALA A CA 1
ATOM 1759 C C . ALA A 1 222 ? -6.795 -0.875 7.742 1.00 94.75 222 ALA A C 1
ATOM 1761 O O . ALA A 1 222 ? -6.207 -1.376 8.699 1.00 94.75 222 ALA A O 1
ATOM 1762 N N . TYR A 1 223 ? -7.719 -1.534 7.034 1.00 94.31 223 TYR A N 1
ATOM 1763 C CA . TYR A 1 223 ? -7.935 -2.983 7.139 1.00 94.31 223 TYR A CA 1
ATOM 1764 C C . TYR A 1 223 ? -7.385 -3.664 5.882 1.00 94.31 223 TYR A C 1
ATOM 1766 O O . TYR A 1 223 ? -7.885 -3.444 4.769 1.00 94.31 223 TYR A O 1
ATOM 177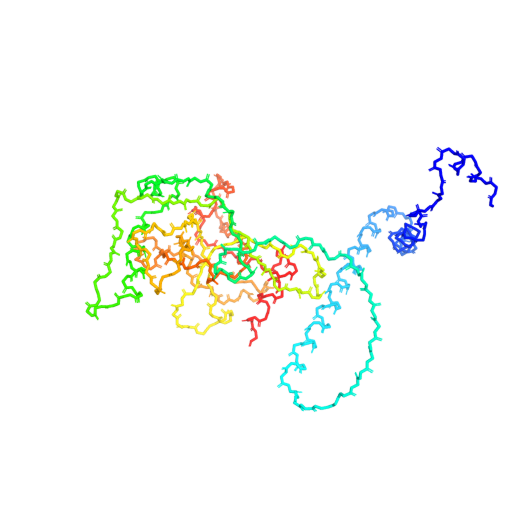4 N N . ILE A 1 224 ? -6.338 -4.462 6.086 1.00 92.62 224 ILE A N 1
ATOM 1775 C CA . ILE A 1 224 ? -5.524 -5.107 5.054 1.00 92.62 224 ILE A CA 1
ATOM 1776 C C . ILE A 1 224 ? -5.788 -6.616 4.985 1.00 92.62 224 ILE A C 1
ATOM 1778 O O . ILE A 1 224 ? -6.104 -7.251 5.991 1.00 92.62 224 ILE A O 1
ATOM 1782 N N . GLU A 1 225 ? -5.589 -7.199 3.805 1.00 90.00 225 GLU A N 1
ATOM 1783 C CA . GLU A 1 225 ? -5.461 -8.643 3.607 1.00 90.00 225 GLU A CA 1
ATOM 1784 C C . GLU A 1 225 ? -4.049 -8.979 3.135 1.00 90.00 225 GLU A C 1
ATOM 1786 O O . GLU A 1 225 ? -3.476 -8.326 2.265 1.00 90.00 225 GLU A O 1
ATOM 1791 N N . TRP A 1 226 ? -3.464 -10.019 3.707 1.00 87.81 226 TRP A N 1
ATOM 1792 C CA . TRP A 1 226 ? -2.065 -10.335 3.500 1.00 87.81 226 TRP A CA 1
ATOM 1793 C C . TRP A 1 226 ? -1.813 -11.215 2.278 1.00 87.81 226 TRP A C 1
ATOM 1795 O O . TRP A 1 226 ? -2.528 -12.183 2.008 1.00 87.81 226 TRP A O 1
ATOM 1805 N N . PHE A 1 227 ? -0.676 -10.983 1.628 1.00 86.75 227 PHE A N 1
ATOM 1806 C CA . PHE A 1 227 ? -0.009 -12.026 0.861 1.00 86.75 227 PHE A CA 1
ATOM 1807 C C . PHE A 1 227 ? 0.969 -12.801 1.762 1.00 86.75 227 PHE A C 1
ATOM 1809 O O . PHE A 1 227 ? 1.354 -12.356 2.847 1.00 86.75 227 PHE A O 1
ATOM 1816 N N . ASN A 1 228 ? 1.365 -14.002 1.351 1.00 84.19 228 ASN A N 1
ATOM 1817 C CA . ASN A 1 228 ? 2.488 -14.715 1.961 1.00 84.19 228 ASN A CA 1
ATOM 1818 C C . ASN A 1 228 ? 3.787 -13.897 1.772 1.00 84.19 228 ASN A C 1
ATOM 1820 O O . ASN A 1 228 ? 3.834 -13.062 0.866 1.00 84.19 228 ASN A O 1
ATOM 1824 N N . PRO A 1 229 ? 4.832 -14.115 2.594 1.00 82.62 229 PRO A N 1
ATOM 1825 C CA . PRO A 1 229 ? 6.137 -13.491 2.384 1.00 82.62 229 PRO A CA 1
ATOM 1826 C C . PRO A 1 229 ? 6.648 -13.665 0.949 1.00 82.62 229 PRO A C 1
ATOM 1828 O O . PRO A 1 229 ? 6.326 -14.651 0.274 1.00 82.62 229 PRO A O 1
ATOM 1831 N N . LEU A 1 230 ? 7.438 -12.693 0.492 1.00 80.12 230 LEU A N 1
ATOM 1832 C CA . LEU A 1 230 ? 8.094 -12.752 -0.809 1.00 80.12 230 LEU A CA 1
ATOM 1833 C C . LEU A 1 230 ? 9.036 -13.960 -0.835 1.00 80.12 230 LEU A C 1
ATOM 1835 O O . LEU A 1 230 ? 9.789 -14.194 0.107 1.00 80.12 230 LEU A O 1
ATOM 1839 N N . ARG A 1 231 ? 8.966 -14.756 -1.903 1.00 81.50 231 ARG A N 1
ATOM 1840 C CA . ARG A 1 231 ? 9.939 -15.828 -2.146 1.00 81.50 231 ARG A CA 1
ATOM 1841 C C . ARG A 1 231 ? 11.250 -15.219 -2.639 1.00 81.50 231 ARG A C 1
ATOM 1843 O O . ARG A 1 231 ? 11.261 -14.057 -3.038 1.00 81.50 231 ARG A O 1
ATOM 1850 N N . ALA A 1 232 ? 12.315 -16.020 -2.661 1.00 78.31 232 ALA A N 1
ATOM 1851 C CA . ALA A 1 232 ? 13.569 -15.675 -3.330 1.00 78.31 232 ALA A CA 1
ATOM 1852 C C . ALA A 1 232 ? 13.328 -15.158 -4.770 1.00 78.31 232 ALA A C 1
ATOM 1854 O O . ALA A 1 232 ? 12.332 -15.561 -5.395 1.00 78.31 232 ALA A O 1
ATOM 1855 N N . PRO A 1 233 ? 14.208 -14.282 -5.292 1.00 81.31 233 PRO A N 1
ATOM 1856 C CA . PRO A 1 233 ? 14.105 -13.818 -6.666 1.00 81.31 233 PRO A CA 1
ATOM 1857 C C . PRO A 1 233 ? 14.253 -14.988 -7.638 1.00 81.31 233 PRO A C 1
ATOM 1859 O O . PRO A 1 233 ? 15.014 -15.930 -7.418 1.00 81.31 233 PRO A O 1
ATOM 1862 N N . ASP A 1 234 ? 13.507 -14.905 -8.728 1.00 79.94 234 ASP A N 1
ATOM 1863 C CA . ASP A 1 234 ? 13.713 -15.710 -9.924 1.00 79.94 234 ASP A CA 1
ATOM 1864 C C . ASP A 1 234 ? 15.104 -15.393 -10.531 1.00 79.94 234 ASP A C 1
ATOM 1866 O O . ASP A 1 234 ? 15.390 -14.207 -10.706 1.00 79.94 234 ASP A O 1
ATOM 1870 N N . PRO A 1 235 ? 15.983 -16.379 -10.815 1.00 78.81 235 PRO A N 1
ATOM 1871 C CA . PRO A 1 235 ? 17.376 -16.101 -11.189 1.00 78.81 235 PRO A CA 1
ATOM 1872 C C . PRO A 1 235 ? 17.546 -15.292 -12.478 1.00 78.81 235 PRO A C 1
ATOM 1874 O O . PRO A 1 235 ? 18.425 -14.437 -12.542 1.00 78.81 235 PRO A O 1
ATOM 1877 N N . ASP A 1 236 ? 16.698 -15.539 -13.481 1.00 77.69 236 ASP A N 1
ATOM 1878 C CA . ASP A 1 236 ? 16.831 -14.936 -14.811 1.00 77.69 236 ASP A CA 1
ATOM 1879 C C . ASP A 1 236 ? 16.209 -13.533 -14.874 1.00 77.69 236 ASP A C 1
ATOM 1881 O O . ASP A 1 236 ? 16.725 -12.646 -15.553 1.00 77.69 236 ASP A O 1
ATOM 1885 N N . SER A 1 237 ? 15.093 -13.314 -14.166 1.00 79.25 237 SER A N 1
ATOM 1886 C CA . SER A 1 237 ? 14.387 -12.022 -14.159 1.00 79.25 237 SER A CA 1
ATOM 1887 C C . SER A 1 237 ? 14.697 -11.131 -12.951 1.00 79.25 237 SER A C 1
ATOM 1889 O O . SER A 1 237 ? 14.351 -9.950 -12.953 1.00 79.25 237 SER A O 1
ATOM 1891 N N . GLY A 1 238 ? 15.308 -11.669 -11.892 1.00 77.44 238 GLY A N 1
ATOM 1892 C CA . GLY A 1 238 ? 15.557 -10.952 -10.638 1.00 77.44 238 GLY A CA 1
ATOM 1893 C C . GLY A 1 238 ? 14.278 -10.509 -9.913 1.00 77.44 238 GLY A C 1
ATOM 1894 O O . GLY A 1 238 ? 14.317 -9.551 -9.134 1.00 77.44 238 GLY A O 1
ATOM 1895 N N . LEU A 1 239 ? 13.134 -11.146 -10.201 1.00 83.50 239 LEU A N 1
ATOM 1896 C CA . LEU A 1 239 ? 11.815 -10.743 -9.711 1.00 83.50 239 LEU A CA 1
ATOM 1897 C C . LEU A 1 239 ? 11.286 -11.658 -8.603 1.00 83.50 239 LEU A C 1
ATOM 1899 O O . LEU A 1 239 ? 11.331 -12.886 -8.690 1.00 83.50 239 LEU A O 1
ATOM 1903 N N . HIS A 1 240 ? 10.696 -11.051 -7.574 1.00 83.50 240 HIS A N 1
ATOM 1904 C CA . HIS A 1 240 ? 10.151 -11.777 -6.430 1.00 83.50 240 HIS A CA 1
ATOM 1905 C C . HIS A 1 240 ? 8.757 -12.325 -6.725 1.00 83.50 240 HIS A C 1
ATOM 1907 O O . HIS A 1 240 ? 7.853 -11.595 -7.140 1.00 83.50 240 HIS A O 1
ATOM 1913 N N . SER A 1 241 ? 8.557 -13.618 -6.465 1.00 86.44 241 SER A N 1
ATOM 1914 C CA . SER A 1 241 ? 7.236 -14.243 -6.572 1.00 86.44 241 SER A CA 1
ATOM 1915 C C . SER A 1 241 ? 6.500 -14.251 -5.234 1.00 86.44 241 SER A C 1
ATOM 1917 O O . SER A 1 241 ? 7.078 -14.491 -4.172 1.00 86.44 241 SER A O 1
ATOM 1919 N N . VAL A 1 242 ? 5.196 -13.990 -5.290 1.00 88.50 242 VAL A N 1
ATOM 1920 C CA . VAL A 1 242 ? 4.323 -13.849 -4.123 1.00 88.50 242 VAL A CA 1
ATOM 1921 C C . VAL A 1 242 ? 3.024 -14.632 -4.336 1.00 88.50 242 VAL A C 1
ATOM 1923 O O . VAL A 1 242 ? 2.671 -14.991 -5.457 1.00 88.50 242 VAL A O 1
ATOM 1926 N N . SER A 1 243 ? 2.312 -14.964 -3.263 1.00 86.75 243 SER A N 1
ATOM 1927 C CA . SER A 1 243 ? 1.048 -15.718 -3.318 1.00 86.75 243 SER A CA 1
ATOM 1928 C C . SER A 1 243 ? 0.098 -15.236 -2.232 1.00 86.75 243 SER A C 1
ATOM 1930 O O . SER A 1 243 ? 0.565 -14.796 -1.184 1.00 86.75 243 SER A O 1
ATOM 1932 N N . ARG A 1 244 ? -1.217 -15.284 -2.457 1.00 81.25 244 ARG A N 1
ATOM 1933 C CA . ARG A 1 244 ? -2.195 -14.789 -1.471 1.00 81.25 244 ARG A CA 1
ATOM 1934 C C . ARG A 1 244 ? -2.163 -15.645 -0.197 1.00 81.25 244 ARG A C 1
ATOM 1936 O O . ARG A 1 244 ? -1.999 -16.866 -0.279 1.00 81.25 244 ARG A O 1
ATOM 1943 N N . ALA A 1 245 ? -2.293 -15.032 0.983 1.00 78.12 245 ALA A N 1
ATOM 1944 C CA . ALA A 1 245 ? -2.387 -15.801 2.222 1.00 78.12 245 ALA A CA 1
ATOM 1945 C C . ALA A 1 245 ? -3.693 -16.611 2.248 1.00 78.12 245 ALA A C 1
ATOM 1947 O O . ALA A 1 245 ? -4.718 -16.188 1.714 1.00 78.12 245 ALA A O 1
ATOM 1948 N N . SER A 1 246 ? -3.666 -17.793 2.866 1.00 72.06 246 SER A N 1
ATOM 1949 C CA . SER A 1 246 ? -4.865 -18.631 2.947 1.00 72.06 246 SER A CA 1
ATOM 1950 C C . SER A 1 246 ? -5.908 -17.981 3.860 1.00 72.06 246 SER A C 1
ATOM 1952 O O . SER A 1 246 ? -5.680 -17.856 5.064 1.00 72.06 246 SER A O 1
ATOM 1954 N N . GLN A 1 247 ? -7.061 -17.613 3.292 1.00 62.69 247 GLN A N 1
ATOM 1955 C CA . GLN A 1 247 ? -8.175 -16.954 3.988 1.00 62.69 247 GLN A CA 1
ATOM 1956 C C . GLN A 1 247 ? -8.719 -17.735 5.200 1.00 62.69 247 GLN A C 1
ATOM 1958 O O . GLN A 1 247 ? -9.456 -17.163 6.001 1.00 62.69 247 GLN A O 1
ATOM 1963 N N . THR A 1 248 ? -8.370 -19.011 5.387 1.00 58.69 248 THR A N 1
ATOM 1964 C CA . THR A 1 248 ? -8.756 -19.795 6.573 1.00 58.69 248 THR A CA 1
ATOM 1965 C C . THR A 1 248 ? -7.945 -19.444 7.825 1.00 58.69 248 THR A C 1
ATOM 1967 O O . THR A 1 248 ? -8.408 -19.700 8.934 1.00 58.69 248 THR A O 1
ATOM 1970 N N . ARG A 1 249 ? -6.758 -18.833 7.691 1.00 61.19 249 ARG A N 1
ATOM 1971 C CA . ARG A 1 249 ? -5.893 -18.476 8.828 1.00 61.19 249 ARG A CA 1
ATOM 1972 C C . ARG A 1 249 ? -6.250 -17.099 9.392 1.00 61.19 249 ARG A C 1
ATOM 1974 O O . ARG A 1 249 ? -6.451 -16.151 8.640 1.00 61.19 249 ARG A O 1
ATOM 1981 N N . ALA A 1 250 ? -6.241 -16.960 10.720 1.00 55.38 250 ALA A N 1
ATOM 1982 C CA . ALA A 1 250 ? -6.469 -15.673 11.392 1.00 55.38 250 ALA A CA 1
ATOM 1983 C C . ALA A 1 250 ? -5.443 -14.594 10.979 1.00 55.38 250 ALA A C 1
ATOM 1985 O O . ALA A 1 250 ? -5.785 -13.425 10.855 1.00 55.38 250 ALA A O 1
ATOM 1986 N N . THR A 1 251 ? -4.208 -14.999 10.663 1.00 60.34 251 THR A N 1
ATOM 1987 C CA . THR A 1 251 ? -3.124 -14.126 10.177 1.00 60.34 251 THR A CA 1
ATOM 1988 C C . THR A 1 251 ? -3.262 -13.687 8.709 1.00 60.34 251 THR A C 1
ATOM 1990 O O . THR A 1 251 ? -2.325 -13.114 8.153 1.00 60.34 251 THR A O 1
ATOM 1993 N N . ALA A 1 252 ? -4.405 -13.946 8.061 1.00 79.94 252 ALA A N 1
ATOM 1994 C CA . ALA A 1 252 ? -4.684 -13.511 6.692 1.00 79.94 252 ALA A CA 1
ATOM 1995 C C . ALA A 1 252 ? -5.134 -12.041 6.580 1.00 79.94 252 ALA A C 1
ATOM 1997 O O . ALA A 1 252 ? -5.093 -11.501 5.479 1.00 79.94 252 ALA A O 1
ATOM 1998 N N . ALA A 1 253 ? -5.516 -11.379 7.679 1.00 89.44 253 ALA A N 1
ATOM 1999 C CA . ALA A 1 253 ? -5.934 -9.972 7.681 1.00 89.44 253 ALA A CA 1
ATOM 2000 C C . ALA A 1 253 ? -5.506 -9.227 8.959 1.00 89.44 253 ALA A C 1
ATOM 2002 O O . ALA A 1 253 ? -5.244 -9.858 9.985 1.00 89.44 253 ALA A O 1
ATOM 2003 N N . ALA A 1 254 ? -5.423 -7.894 8.904 1.00 91.75 254 ALA A N 1
ATOM 2004 C CA . ALA A 1 254 ? -5.053 -7.049 10.046 1.00 91.75 254 ALA A CA 1
ATOM 2005 C C . ALA A 1 254 ? -5.665 -5.636 9.967 1.00 91.75 254 ALA A C 1
ATOM 2007 O O . ALA A 1 254 ? -5.975 -5.148 8.881 1.00 91.75 254 ALA A O 1
ATOM 2008 N N . VAL A 1 255 ? -5.795 -4.976 11.125 1.00 93.69 255 VAL A N 1
ATOM 2009 C CA . VAL A 1 255 ? -6.088 -3.538 11.260 1.00 93.69 255 VAL A CA 1
ATOM 2010 C C . VAL A 1 255 ? -4.858 -2.843 11.822 1.00 93.69 255 VAL A C 1
ATOM 2012 O O . VAL A 1 255 ? -4.263 -3.348 12.774 1.00 93.69 255 VAL A O 1
ATOM 2015 N N . ILE A 1 256 ? -4.450 -1.744 11.185 1.00 91.00 256 ILE A N 1
ATOM 2016 C CA . ILE A 1 256 ? -3.092 -1.196 11.306 1.00 91.00 256 ILE A CA 1
ATOM 2017 C C . ILE A 1 256 ? -3.045 0.335 11.121 1.00 91.00 256 ILE A C 1
ATOM 2019 O O . ILE A 1 256 ? -3.957 0.872 10.489 1.00 91.00 256 ILE A O 1
ATOM 2023 N N . PRO A 1 257 ? -2.009 1.042 11.624 1.00 92.00 257 PRO A N 1
ATOM 2024 C CA . PRO A 1 257 ? -1.799 2.481 11.414 1.00 92.00 257 PRO A CA 1
ATOM 2025 C C . PRO A 1 257 ? -1.515 2.854 9.958 1.00 92.00 257 PRO A C 1
ATOM 2027 O O . PRO A 1 257 ? -0.760 2.163 9.275 1.00 92.00 257 PRO A O 1
ATOM 2030 N N . LEU A 1 258 ? -2.010 4.011 9.494 1.00 88.31 258 LEU A N 1
ATOM 2031 C CA . LEU A 1 258 ? -1.659 4.502 8.152 1.00 88.31 258 LEU A CA 1
ATOM 2032 C C . LEU A 1 258 ? -0.168 4.822 7.963 1.00 88.31 258 LEU A C 1
ATOM 2034 O O . LEU A 1 258 ? 0.271 4.885 6.824 1.00 88.31 258 LEU A O 1
ATOM 2038 N N . THR A 1 259 ? 0.604 4.988 9.039 1.00 84.06 259 THR A N 1
ATOM 2039 C CA . THR A 1 259 ? 2.054 5.269 9.026 1.00 84.06 259 THR A CA 1
ATOM 2040 C C . THR A 1 259 ? 2.943 4.068 8.719 1.00 84.06 259 THR A C 1
ATOM 2042 O O . THR A 1 259 ? 4.122 4.236 8.395 1.00 84.06 259 THR A O 1
ATOM 2045 N N . ASP A 1 260 ? 2.412 2.853 8.839 1.00 83.69 260 ASP A N 1
ATOM 2046 C CA . ASP A 1 260 ? 3.188 1.607 8.762 1.00 83.69 260 ASP A CA 1
ATOM 2047 C C . ASP A 1 260 ? 3.349 1.126 7.308 1.00 83.69 260 ASP A C 1
ATOM 2049 O O . ASP A 1 260 ? 3.612 -0.041 7.011 1.00 83.69 260 ASP A O 1
ATOM 2053 N N . ILE A 1 261 ? 3.153 2.060 6.385 1.00 84.81 261 ILE A N 1
ATOM 2054 C CA . ILE A 1 261 ? 2.845 1.855 4.984 1.00 84.81 261 ILE A CA 1
ATOM 2055 C C . ILE A 1 261 ? 3.947 2.551 4.186 1.00 84.81 261 ILE A C 1
ATOM 2057 O O . ILE A 1 261 ? 4.383 3.641 4.550 1.00 84.81 261 ILE A O 1
ATOM 2061 N N . LYS A 1 262 ? 4.472 1.879 3.158 1.00 76.81 262 LYS A N 1
ATOM 2062 C CA . LYS A 1 262 ? 5.659 2.334 2.418 1.00 76.81 262 LYS A CA 1
ATOM 2063 C C . LYS A 1 262 ? 5.292 2.776 1.003 1.00 76.81 262 LYS A C 1
ATOM 2065 O O . LYS A 1 262 ? 4.879 3.917 0.838 1.00 76.81 262 LYS A O 1
ATOM 2070 N N . SER A 1 263 ? 5.364 1.874 0.030 1.00 76.62 263 SER A N 1
ATOM 2071 C CA . SER A 1 263 ? 5.203 2.170 -1.399 1.00 76.62 263 SER A CA 1
ATOM 2072 C C . SER A 1 263 ? 4.367 1.115 -2.136 1.00 76.62 263 SER A C 1
ATOM 2074 O O . SER A 1 263 ? 4.080 0.032 -1.607 1.00 76.62 263 SER A O 1
ATOM 2076 N N . SER A 1 264 ? 3.820 1.493 -3.296 1.00 83.06 264 SER A N 1
ATOM 2077 C CA . SER A 1 264 ? 2.867 0.688 -4.050 1.00 83.06 264 SER A CA 1
ATOM 2078 C C . SER A 1 264 ? 3.601 -0.385 -4.826 1.00 83.06 264 SER A C 1
ATOM 2080 O O . SER A 1 264 ? 4.596 -0.164 -5.510 1.00 83.06 264 SER A O 1
ATOM 2082 N N . CYS A 1 265 ? 3.075 -1.597 -4.717 1.00 82.88 265 CYS A N 1
ATOM 2083 C CA . CYS A 1 265 ? 3.604 -2.758 -5.396 1.00 82.88 265 CYS A CA 1
ATOM 2084 C C . CYS A 1 265 ? 2.677 -3.123 -6.553 1.00 82.88 265 CYS A C 1
ATOM 2086 O O . CYS A 1 265 ? 1.532 -3.533 -6.355 1.00 82.88 265 CYS A O 1
ATOM 2088 N N . HIS A 1 266 ? 3.185 -3.013 -7.778 1.00 86.06 266 HIS A N 1
ATOM 2089 C CA . HIS A 1 266 ? 2.493 -3.539 -8.944 1.00 86.06 266 HIS A CA 1
ATOM 2090 C C . HIS A 1 266 ? 2.669 -5.062 -9.004 1.00 86.06 266 HIS A C 1
ATOM 2092 O O . HIS A 1 266 ? 3.781 -5.563 -9.176 1.00 86.06 266 HIS A O 1
ATOM 2098 N N . LEU A 1 267 ? 1.569 -5.808 -8.889 1.00 88.00 267 LEU A N 1
ATOM 2099 C CA . LEU A 1 267 ? 1.571 -7.270 -8.947 1.00 88.00 267 LEU A CA 1
ATOM 2100 C C . LEU A 1 267 ? 1.162 -7.765 -10.338 1.00 88.00 267 LEU A C 1
ATOM 2102 O O . LEU A 1 267 ? 0.027 -7.569 -10.761 1.00 88.00 267 LEU A O 1
ATOM 2106 N N . ILE A 1 268 ? 2.069 -8.456 -11.033 1.00 87.38 268 ILE A N 1
ATOM 2107 C CA . ILE A 1 268 ? 1.772 -9.143 -12.299 1.00 87.38 268 ILE A CA 1
ATOM 2108 C C . ILE A 1 268 ? 1.224 -10.544 -11.978 1.00 87.38 268 ILE A C 1
ATOM 2110 O O . ILE A 1 268 ? 1.935 -11.323 -11.339 1.00 87.38 268 ILE A O 1
ATOM 2114 N N . PRO A 1 269 ? 0.006 -10.920 -12.408 1.00 86.81 269 PRO A N 1
ATOM 2115 C CA . PRO A 1 269 ? -0.508 -12.280 -12.234 1.00 86.81 269 PRO A CA 1
ATOM 2116 C C . PRO A 1 269 ? 0.358 -13.327 -12.957 1.00 86.81 269 PRO A C 1
ATOM 2118 O O . PRO A 1 269 ? 0.682 -13.160 -14.132 1.00 86.81 269 PRO A O 1
ATOM 2121 N N . LYS A 1 270 ? 0.697 -14.450 -12.304 1.00 84.69 270 LYS A N 1
ATOM 2122 C CA . LYS A 1 270 ? 1.236 -15.630 -13.008 1.00 84.69 270 LYS A CA 1
ATOM 2123 C C . LYS A 1 270 ? 0.065 -16.453 -13.555 1.00 84.69 270 LYS A C 1
ATOM 2125 O O . LYS A 1 270 ? -0.595 -17.164 -12.801 1.00 84.69 270 LYS A O 1
ATOM 2130 N N . TYR A 1 271 ? -0.174 -16.370 -14.864 1.00 73.50 271 TYR A N 1
ATOM 2131 C CA . TYR A 1 271 ? -1.310 -17.015 -15.549 1.00 73.50 271 TYR A CA 1
ATOM 2132 C C . TYR A 1 271 ? -1.247 -18.557 -15.596 1.00 73.50 271 TYR A C 1
ATOM 2134 O O . TYR A 1 271 ? -2.273 -19.209 -15.783 1.00 73.50 271 TYR A O 1
ATOM 2142 N N . GLY A 1 272 ? -0.065 -19.148 -15.383 1.00 71.56 272 GLY A N 1
ATOM 2143 C CA . GLY A 1 272 ? 0.143 -20.601 -15.406 1.00 71.56 272 GLY A CA 1
ATOM 2144 C C . GLY A 1 272 ? -0.012 -21.216 -16.804 1.00 71.56 272 GLY A C 1
ATOM 2145 O O . GLY A 1 272 ? 0.061 -20.519 -17.810 1.00 71.56 272 GLY A O 1
ATOM 2146 N N . THR A 1 273 ? -0.223 -22.533 -16.867 1.00 67.75 273 THR A N 1
ATOM 2147 C CA . THR A 1 273 ? -0.426 -23.279 -18.127 1.00 67.75 273 THR A CA 1
ATOM 2148 C C . THR A 1 273 ? -1.853 -23.195 -18.676 1.00 67.75 273 THR A C 1
ATOM 2150 O O . THR A 1 273 ? -2.075 -23.486 -19.848 1.00 67.75 273 THR A O 1
ATOM 2153 N N . HIS A 1 274 ? -2.828 -22.803 -17.851 1.00 59.31 274 HIS A N 1
ATOM 2154 C CA . HIS A 1 274 ? -4.243 -22.744 -18.218 1.00 59.31 274 HIS A CA 1
ATOM 2155 C C . HIS A 1 274 ? -4.876 -21.439 -17.733 1.00 59.31 274 HIS A C 1
ATOM 2157 O O . HIS A 1 274 ? -5.512 -21.392 -16.677 1.00 59.31 274 HIS A O 1
ATOM 2163 N N . PHE A 1 275 ? -4.730 -20.381 -18.531 1.00 65.12 275 PHE A N 1
ATOM 2164 C CA . PHE A 1 275 ? -5.479 -19.148 -18.320 1.00 65.12 275 PHE A CA 1
ATOM 2165 C C . PHE A 1 275 ? -6.977 -19.402 -18.535 1.00 65.12 275 PHE A C 1
ATOM 2167 O O . PHE A 1 275 ? -7.411 -19.752 -19.633 1.00 65.12 275 PHE A O 1
ATOM 2174 N N . ARG A 1 276 ? -7.777 -19.214 -17.483 1.00 61.31 276 ARG A N 1
ATOM 2175 C CA . ARG A 1 276 ? -9.235 -19.127 -17.600 1.00 61.31 276 ARG A CA 1
ATOM 2176 C C . ARG A 1 276 ? -9.586 -17.668 -17.876 1.00 61.31 276 ARG A C 1
ATOM 2178 O O . ARG A 1 276 ? -9.431 -16.828 -16.996 1.00 61.31 276 ARG A O 1
ATOM 2185 N N . GLY A 1 277 ? -10.017 -17.377 -19.102 1.00 65.06 277 GLY A N 1
ATOM 2186 C CA . GLY A 1 277 ? -10.475 -16.039 -19.479 1.00 65.06 277 GLY A CA 1
ATOM 2187 C C . GLY A 1 277 ? -11.656 -15.591 -18.615 1.00 65.06 277 GLY A C 1
ATOM 2188 O O . GLY A 1 277 ? -12.548 -16.388 -18.332 1.00 65.06 277 GLY A O 1
ATOM 2189 N N . GLY A 1 278 ? -11.643 -14.326 -18.193 1.00 74.62 278 GLY A N 1
ATOM 2190 C CA . GLY A 1 278 ? -12.655 -13.745 -17.303 1.00 74.62 278 GLY A CA 1
ATOM 2191 C C . GLY A 1 278 ? -12.105 -12.691 -16.339 1.00 74.62 278 GLY A C 1
ATOM 2192 O O . GLY A 1 278 ? -12.854 -11.815 -15.916 1.00 74.62 278 GLY A O 1
ATOM 2193 N N . TRP A 1 279 ? -10.799 -12.724 -16.041 1.00 76.62 279 TRP A N 1
ATOM 2194 C CA . TRP A 1 279 ? -10.165 -11.774 -15.120 1.00 76.62 279 TRP A CA 1
ATOM 2195 C C . TRP A 1 279 ? -10.316 -10.329 -15.594 1.00 76.62 279 TRP A C 1
ATOM 2197 O O . TRP A 1 279 ? -9.842 -9.951 -16.666 1.00 76.62 279 TRP A O 1
ATOM 2207 N N . THR A 1 280 ? -10.928 -9.509 -14.746 1.00 74.56 280 THR A N 1
ATOM 2208 C CA . THR A 1 280 ? -10.967 -8.052 -14.896 1.00 74.56 280 THR A CA 1
ATOM 2209 C C . THR A 1 280 ? -9.904 -7.412 -14.002 1.00 74.56 280 THR A C 1
ATOM 2211 O O . THR A 1 280 ? -9.375 -8.058 -13.095 1.00 74.56 280 THR A O 1
ATOM 2214 N N . ARG A 1 281 ? -9.629 -6.114 -14.186 1.00 68.31 281 ARG A N 1
ATOM 2215 C CA . ARG A 1 281 ? -8.783 -5.336 -13.254 1.00 68.31 281 ARG A CA 1
ATOM 2216 C C . ARG A 1 281 ? -9.266 -5.432 -11.793 1.00 68.31 281 ARG A C 1
ATOM 2218 O O . ARG A 1 281 ? -8.459 -5.319 -10.878 1.00 68.31 281 ARG A O 1
ATOM 2225 N N . ASP A 1 282 ? -10.572 -5.629 -11.602 1.00 70.62 282 ASP A N 1
ATOM 2226 C CA . ASP A 1 282 ? -11.249 -5.607 -10.307 1.00 70.62 282 ASP A CA 1
ATOM 2227 C C . ASP A 1 282 ? -11.312 -7.017 -9.668 1.00 70.62 282 ASP A C 1
ATOM 2229 O O . ASP A 1 282 ? -11.387 -7.125 -8.447 1.00 70.62 282 ASP A O 1
ATOM 2233 N N . THR A 1 283 ? -11.204 -8.101 -10.458 1.00 77.25 283 THR A N 1
ATOM 2234 C CA . THR A 1 283 ? -11.225 -9.499 -9.964 1.00 77.25 283 THR A CA 1
ATOM 2235 C C . THR A 1 283 ? -9.871 -10.218 -9.987 1.00 77.25 283 THR A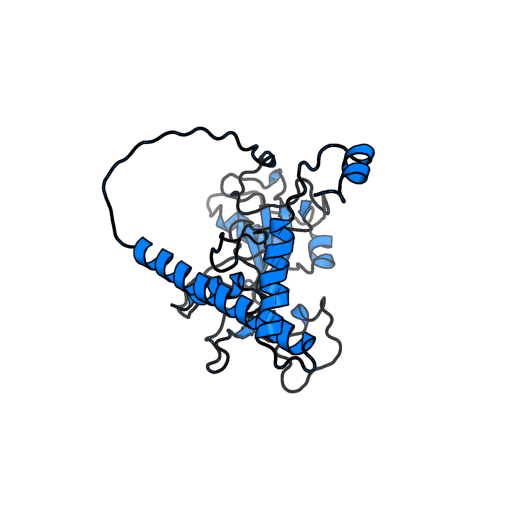 C 1
ATOM 2237 O O . THR A 1 283 ? -9.688 -11.188 -9.251 1.00 77.25 283 THR A O 1
ATOM 2240 N N . ALA A 1 284 ? -8.881 -9.749 -10.758 1.00 78.38 284 ALA A N 1
ATOM 2241 C CA . ALA A 1 284 ? -7.595 -10.440 -10.930 1.00 78.38 284 ALA A CA 1
ATOM 2242 C C . ALA A 1 284 ? -6.817 -10.680 -9.617 1.00 78.38 284 ALA A C 1
ATOM 2244 O O . ALA A 1 284 ? -6.126 -11.693 -9.493 1.00 78.38 284 ALA A O 1
ATOM 2245 N N . LEU A 1 285 ? -6.942 -9.785 -8.626 1.00 80.06 285 LEU A N 1
ATOM 2246 C CA . LEU A 1 285 ? -6.339 -9.958 -7.293 1.00 80.06 285 LEU A CA 1
ATOM 2247 C C . LEU A 1 285 ? -7.069 -10.998 -6.424 1.00 80.06 285 LEU A C 1
ATOM 2249 O O . LEU A 1 285 ? -6.469 -11.550 -5.501 1.00 80.06 285 LEU A O 1
ATOM 2253 N N . GLU A 1 286 ? -8.341 -11.285 -6.716 1.00 79.38 286 GLU A N 1
ATOM 2254 C CA . GLU A 1 286 ? -9.115 -12.304 -6.007 1.00 79.38 286 GLU A CA 1
ATOM 2255 C C . GLU A 1 286 ? -8.884 -13.702 -6.583 1.00 79.38 286 GLU A C 1
ATOM 2257 O O . GLU A 1 286 ? -8.664 -14.654 -5.833 1.00 79.38 286 GLU A O 1
ATOM 2262 N N . GLU A 1 287 ? -8.940 -13.811 -7.912 1.00 78.56 287 GLU A N 1
ATOM 2263 C CA . GLU A 1 287 ? -8.933 -15.082 -8.638 1.00 78.56 287 GLU A CA 1
ATOM 2264 C C . GLU A 1 287 ? -7.528 -15.669 -8.832 1.00 78.56 287 GLU A C 1
ATOM 2266 O O . GLU A 1 287 ? -7.353 -16.894 -8.834 1.00 78.56 287 GLU A O 1
ATOM 2271 N N . CYS A 1 288 ? -6.508 -14.820 -9.000 1.00 80.25 288 CYS A N 1
ATOM 2272 C CA . CYS A 1 288 ? -5.143 -15.291 -9.193 1.00 80.25 288 CYS A CA 1
ATOM 2273 C C . CYS A 1 288 ? -4.488 -15.668 -7.852 1.00 80.25 288 CYS A C 1
ATOM 2275 O O . CYS A 1 288 ? -4.549 -14.949 -6.857 1.00 80.25 288 CYS A O 1
ATOM 2277 N N . LYS A 1 289 ? -3.824 -16.829 -7.820 1.00 81.19 289 LYS A N 1
ATOM 2278 C CA . LYS A 1 289 ? -3.215 -17.392 -6.600 1.00 81.19 289 LYS A CA 1
ATOM 2279 C C . LYS A 1 289 ? -1.777 -16.918 -6.364 1.00 81.19 289 LYS A C 1
ATOM 2281 O O . LYS A 1 289 ? -1.283 -16.983 -5.236 1.00 81.19 289 LYS A O 1
ATOM 2286 N N . THR A 1 290 ? -1.096 -16.495 -7.426 1.00 87.06 290 THR A N 1
ATOM 2287 C CA . THR A 1 290 ? 0.360 -16.303 -7.490 1.00 87.06 290 THR A CA 1
ATOM 2288 C C . THR A 1 290 ? 0.711 -15.148 -8.413 1.00 87.06 290 THR A C 1
ATOM 2290 O O . THR A 1 290 ? 0.276 -15.129 -9.560 1.00 87.06 290 THR A O 1
ATOM 2293 N N . PHE A 1 291 ? 1.561 -14.241 -7.950 1.00 89.62 291 PHE A N 1
ATOM 2294 C CA . PHE A 1 291 ? 1.929 -13.018 -8.655 1.00 89.62 291 PHE A CA 1
ATOM 2295 C C . PHE A 1 291 ? 3.451 -12.836 -8.665 1.00 89.62 291 PHE A C 1
ATOM 2297 O O . PHE A 1 291 ? 4.189 -13.551 -7.980 1.00 89.62 291 PHE A O 1
ATOM 2304 N N . VAL A 1 292 ? 3.909 -11.856 -9.433 1.00 88.62 292 VAL A N 1
ATOM 2305 C CA . VAL A 1 292 ? 5.274 -11.333 -9.433 1.00 88.62 292 VAL A CA 1
ATOM 2306 C C . VAL A 1 292 ? 5.233 -9.874 -8.999 1.00 88.62 292 VAL A C 1
ATOM 2308 O O . VAL A 1 292 ? 4.421 -9.106 -9.513 1.00 88.62 292 VAL A O 1
ATOM 2311 N N . LEU A 1 293 ? 6.103 -9.496 -8.067 1.00 87.25 293 LEU A N 1
ATOM 2312 C CA . LEU A 1 293 ? 6.332 -8.105 -7.695 1.00 87.25 293 LEU A CA 1
ATOM 2313 C C . LEU A 1 293 ? 7.113 -7.410 -8.817 1.00 87.25 293 LEU A C 1
ATOM 2315 O O . LEU A 1 293 ? 8.279 -7.725 -9.040 1.00 87.25 293 LEU A O 1
ATOM 2319 N N . ASN A 1 294 ? 6.477 -6.487 -9.537 1.00 83.56 294 ASN A N 1
ATOM 2320 C CA . ASN A 1 294 ? 7.115 -5.764 -10.632 1.00 83.56 294 ASN A CA 1
ATOM 2321 C C . ASN A 1 294 ? 7.919 -4.566 -10.112 1.00 83.56 294 ASN A C 1
ATOM 2323 O O . ASN A 1 294 ? 7.376 -3.467 -9.989 1.00 83.56 294 ASN A O 1
ATOM 2327 N N . LYS A 1 295 ? 9.219 -4.764 -9.865 1.00 78.81 295 LYS A N 1
ATOM 2328 C CA . LYS A 1 295 ? 10.139 -3.663 -9.529 1.00 78.81 295 LYS A CA 1
ATOM 2329 C C . LYS A 1 295 ? 10.396 -2.698 -10.692 1.00 78.81 295 LYS A C 1
ATOM 2331 O O . LYS A 1 295 ? 10.803 -1.574 -10.461 1.00 78.81 295 LYS A O 1
ATOM 2336 N N . TYR A 1 296 ? 10.090 -3.086 -11.931 1.00 76.19 296 TYR A N 1
ATOM 2337 C CA . TYR A 1 296 ? 10.302 -2.265 -13.129 1.00 76.19 296 TYR A CA 1
ATOM 2338 C C . TYR A 1 296 ? 9.093 -1.384 -13.506 1.00 76.19 296 TYR A C 1
ATOM 2340 O O . TYR A 1 296 ? 9.054 -0.841 -14.606 1.00 76.19 296 TYR A O 1
ATOM 2348 N N . ILE A 1 297 ? 8.078 -1.248 -12.638 1.00 75.25 297 ILE A N 1
ATOM 2349 C CA . ILE A 1 297 ? 6.887 -0.424 -12.932 1.00 75.25 297 ILE A CA 1
ATOM 2350 C C . ILE A 1 297 ? 7.178 1.085 -12.917 1.00 75.25 297 ILE A C 1
ATOM 2352 O O . ILE A 1 297 ? 6.512 1.853 -13.608 1.00 75.25 297 ILE A O 1
ATOM 2356 N N . SER A 1 298 ? 8.163 1.515 -12.130 1.00 68.81 298 SER A N 1
ATOM 2357 C CA . SER A 1 298 ? 8.634 2.896 -12.067 1.00 68.81 298 SER A CA 1
ATOM 2358 C C . SER A 1 298 ? 10.094 2.925 -11.625 1.00 68.81 298 SER A C 1
ATOM 2360 O O . SER A 1 298 ? 10.575 1.998 -10.972 1.00 68.81 298 SER A O 1
ATOM 2362 N N . ILE A 1 299 ? 10.789 4.016 -11.949 1.00 67.06 299 ILE A N 1
ATOM 2363 C CA . ILE A 1 299 ? 12.180 4.247 -11.540 1.00 67.06 299 ILE A CA 1
ATOM 2364 C C . ILE A 1 299 ? 12.310 4.218 -10.002 1.00 67.06 299 ILE A C 1
ATOM 2366 O O . ILE A 1 299 ? 13.228 3.603 -9.468 1.00 67.06 299 ILE A O 1
ATOM 2370 N N . ALA A 1 300 ? 11.335 4.782 -9.278 1.00 66.44 300 ALA A N 1
ATOM 2371 C CA . ALA A 1 300 ? 11.310 4.746 -7.815 1.00 66.44 300 ALA A CA 1
ATOM 2372 C C . ALA A 1 300 ? 11.134 3.326 -7.245 1.00 66.44 300 ALA A C 1
ATOM 2374 O O . ALA A 1 300 ? 11.892 2.923 -6.366 1.00 66.44 300 ALA A O 1
ATOM 2375 N N . ALA A 1 301 ? 10.189 2.540 -7.778 1.00 68.94 301 ALA A N 1
ATOM 2376 C CA . ALA A 1 301 ? 9.978 1.156 -7.345 1.00 68.94 301 ALA A CA 1
ATOM 2377 C C . ALA A 1 301 ? 11.183 0.251 -7.659 1.00 68.94 301 ALA A C 1
ATOM 2379 O O . ALA A 1 301 ? 11.416 -0.729 -6.951 1.00 68.94 301 ALA A O 1
ATOM 2380 N N . PHE A 1 302 ? 11.958 0.587 -8.695 1.00 71.94 302 PHE A N 1
ATOM 2381 C CA . PHE A 1 302 ? 13.195 -0.109 -9.024 1.00 71.94 302 PHE A CA 1
ATOM 2382 C C . PHE A 1 302 ? 14.269 0.143 -7.959 1.00 71.94 302 PHE A C 1
ATOM 2384 O O . PHE A 1 302 ? 14.791 -0.825 -7.408 1.00 71.94 302 PHE A O 1
ATOM 2391 N N . TYR A 1 303 ? 14.549 1.403 -7.605 1.00 68.00 303 TYR A N 1
ATOM 2392 C CA . TYR A 1 303 ? 15.574 1.720 -6.601 1.00 68.00 303 TYR A CA 1
ATOM 2393 C C . TYR A 1 303 ? 15.183 1.293 -5.180 1.00 68.00 303 TYR A C 1
ATOM 2395 O O . TYR A 1 303 ? 16.001 0.673 -4.503 1.00 68.00 303 TYR A O 1
ATOM 2403 N N . GLU A 1 304 ? 13.940 1.529 -4.739 1.00 67.38 304 GLU A N 1
ATOM 2404 C CA . GLU A 1 304 ? 13.488 1.109 -3.400 1.00 67.38 304 GLU A CA 1
ATOM 2405 C C . GLU A 1 304 ? 13.613 -0.406 -3.188 1.00 67.38 304 GLU A C 1
ATOM 2407 O O . GLU A 1 304 ? 14.076 -0.859 -2.141 1.00 67.38 304 GLU A O 1
ATOM 2412 N N . LEU A 1 305 ? 13.227 -1.209 -4.186 1.00 68.56 305 LEU A N 1
ATOM 2413 C CA . LEU A 1 305 ? 13.334 -2.663 -4.085 1.00 68.56 305 LEU A CA 1
ATOM 2414 C C . LEU A 1 305 ? 14.769 -3.153 -4.308 1.00 68.56 305 LEU A C 1
ATOM 2416 O O . LEU A 1 305 ? 15.129 -4.190 -3.761 1.00 68.56 305 LEU A O 1
ATOM 2420 N N . GLN A 1 306 ? 15.608 -2.425 -5.051 1.00 64.94 306 GLN A N 1
ATOM 2421 C CA . GLN A 1 306 ? 17.005 -2.812 -5.242 1.00 64.94 306 GLN A CA 1
ATOM 2422 C C . GLN A 1 306 ? 17.887 -2.528 -4.014 1.00 64.94 306 GLN A C 1
ATOM 2424 O O . GLN A 1 306 ? 18.796 -3.314 -3.765 1.00 64.94 306 GLN A O 1
ATOM 2429 N N . LEU A 1 307 ? 17.583 -1.501 -3.206 1.00 55.06 307 LEU A N 1
ATOM 2430 C CA . LEU A 1 307 ? 18.268 -1.251 -1.926 1.00 55.06 307 LEU A CA 1
ATOM 2431 C C . LEU A 1 307 ? 18.193 -2.453 -0.989 1.00 55.06 307 LEU A C 1
ATOM 2433 O O . LEU A 1 307 ? 19.212 -2.964 -0.544 1.00 55.06 307 LEU A O 1
ATOM 2437 N N . HIS A 1 308 ? 16.980 -2.932 -0.707 1.00 51.94 308 HIS A N 1
ATOM 2438 C CA . HIS A 1 308 ? 16.779 -3.999 0.272 1.00 51.94 308 HIS A CA 1
ATOM 2439 C C . HIS A 1 308 ? 17.179 -5.398 -0.253 1.00 51.94 308 HIS A C 1
ATOM 2441 O O . HIS A 1 308 ? 16.874 -6.399 0.401 1.00 51.94 308 HIS A O 1
ATOM 2447 N N . HIS A 1 309 ? 17.806 -5.496 -1.435 1.00 43.47 309 HIS A N 1
ATOM 2448 C CA . HIS A 1 309 ? 18.390 -6.742 -1.943 1.00 43.47 309 HIS A CA 1
ATOM 2449 C C . HIS A 1 309 ? 19.843 -6.980 -1.510 1.00 43.47 309 HIS A C 1
ATOM 2451 O O . HIS A 1 309 ? 20.283 -8.131 -1.601 1.00 43.47 309 HIS A O 1
ATOM 2457 N N . LEU A 1 310 ? 20.537 -5.930 -1.060 1.00 31.94 310 LEU A N 1
ATOM 2458 C CA . LEU A 1 310 ? 21.878 -5.966 -0.472 1.00 31.94 310 LEU A CA 1
ATOM 2459 C C . LEU A 1 310 ? 21.805 -6.225 1.046 1.00 31.94 310 LEU A C 1
ATOM 2461 O O . LEU A 1 310 ? 22.720 -6.919 1.538 1.00 31.94 310 LEU A O 1
#

Secondary structure (DSSP, 8-state):
-GGGHHHHHHH---TT--SHHHHHHHIIIIIIHHHTS-SSSHHHHHHHHHHHHHHHHHHHHHHHHHHHHHGGGS------------------------SSS-TTEEE-SS-SEEEEEHHHHHHHTT-TTHHHHHHHHHHHHS-TT-------TT-EEEE-S-EEEPPP--GGG-S----B-------S---SSSTT---EEEEEEEEPPGGG--TTS-SEEEEEEEBPPPPPBPTTT--BEEEBPPTTSGGGEEEEETTS-----PEEE---S---TT--TTTHHHH-SEEEE-GGGSHHHHHHHHHTT-

pLDDT: mean 72.48, std 19.35, range [27.97, 94.75]

Radius of gyration: 26.22 Å; chains: 1; bounding box: 58×71×77 Å

Foldseek 3Di:
DPPCPVVCVVPNDCPPVDPVVVVVVCCVQPVVQQVPDPVPVSVVSSVVVVVVVVVVLLVVLVVVVVVVVVPVPDDDDDDDDDDDDDDPDPDDDDDDDDDPAPPFKDFDPAFPAWFDFPVCLCPVLVQVCVQVQQQVVLCVLAPPPGDADGDDRNGTWRWTPFMWGFAPCRSSAHPPDRTATDAAADDDDDDDFLGTDFDWAFRTWTADDPRRDDPSDARTKTKIFGKDGWDQADPPPRWTKIFQDDPVDPVRIHIGHRNRIHHDWDWAAPCPPDRDPDDDPVCSVPPGGMTIGDCPPGSRSVVVSVVRRD

Organism: Hypsizygus marmoreus (NCBI:txid39966)

Sequence (310 aa):
MLHYFDAIKSRGSADGYNSESPERLHIDYAKDAYRASNKRDYIIQMTVWLGRQEAVVGFRAYLDWLSEQDEGSDTSSVDGGESDIDNEEMAPIAPQVTSNIKVTHLISKRPGIPHLDVASIVSDFSAPRFLQSLETFIRRAYPPPQNPLLPNAFDRFDLYKKLSIRLPDLSAAGRHNAWDRIRATPLVPGRTSLEGLRVAQVRAIFTLPNHLRAPLLANELAYIEWFNPLRAPDPDSGLHSVSRASQTRATAAAVIPLTDIKSSCHLIPKYGTHFRGGWTRDTALEECKTFVLNKYISIAAFYELQLHHL

=== Feature glossary ===
Feature key, reading from the visual/contextual features back to the raw sequence:

Rendered structure images. Six rendered views show the 3D structure from the faces of a cube — i.e. along ±x, ±y, ±z. Rendering representation is drawn randomly per protein from cartoon (secondary-structure ribbons), sticks (backbone bonds), or molecular surface; coloring is either N→C rainbow (blue at the N-terminus through red at the C-terminus) or one color per chain.

Contact-map, Ramachandran, and PAE plots. The contact map is a binary N×N matrix image: pixel (i, j) is dark where Cα_i and Cα_j are within 8 Å and |i−j|>4. Because the |i−j|>4 filter removes local helical contacts, off-diagonal stripes parallel to the main diagonal indicate parallel β-sheets; stripes perpendicular to it indicate antiparallel β-sheets. The Ramachandran plot scatters every residue's (φ, ψ) pair against the sterically allowed regions. The PAE heatmap renders the predicted-aligned-error matrix.

InterPro / GO / CATH / organism. Database cross-references. InterPro integrates a dozen domain/family signature databases into unified entries with residue-range hits. GO terms attach function/process/location labels with evidence codes. CATH codes position the fold in a four-level structural taxonomy. Organism is the NCBI-taxonomy species name.

Nearest PDB structures. The Foldseek neighbor list gives the closest experimentally determined structures in the PDB, ranked by structural alignment. TM-score near 1 means near-identical fold; near 0.3 means only rough topology match. This is how one finds what a novel AlphaFold prediction most resembles in the solved-structure universe.

Predicted aligned error. PAE(i, j) answers: if I align the predicted and true structures on residue i, how far off (in Å) do I expect residue j to be? A block-diagonal PAE matrix with low values on the blocks and high values off-diagonal is the signature of a multi-domain protein with confidently predicted domains but uncertain inter-domain orientation.

Solvent-accessible su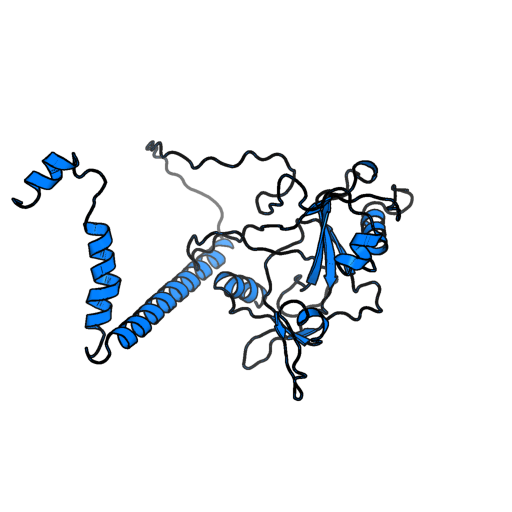rface area. Accessible surface area quantifies burial. A residue with SASA near zero is packed into the hydrophobic core; one with SASA >100 Å² sits on the surface. Computed here via the Shrake–Rupley numerical algorithm with a 1.4 Å probe.

B-factor. B-factor (Debye–Waller factor) reflects atomic displacement in the crystal lattice. It is an experimental observable (units Å²), not a prediction; low values mean the atom is pinned down, high values mean it moves or is heterogeneous across the crystal.

pLDDT. For AlphaFold models, the B-factor field carries pLDDT — the model's own estimate of local accuracy on a 0–100 scale. Regions with pLDDT<50 should be treated as essentially unmodeled; they often correspond to intrinsically disordered segments.

Backbone torsions (φ/ψ). φ (phi) and ψ (psi) are the two rotatable backbone dihedrals per residue: φ is the C(i-1)–N–Cα–C torsion, ψ is the N–Cα–C–N(i+1) torsion, both in degrees on (−180°, 180°]. α-helical residues cluster near (−60°, −45°); β-strand residues near (−120°, +130°). A Ramachandran plot is simply a scatter of (φ, ψ) for every residue.

Radius of gyration, Cα contacts, bounding box. Radius of gyration (Rg) is the root-mean-square distance of Cα atoms from their centroid — a single number for overall size and compactness. A globular domain of N residues has Rg ≈ 2.2·N^0.38 Å; an extended or disordered chain has a much larger Rg. The Cα contact count is the number of residue pairs whose Cα atoms are within 8 Å and are more than four positions apart in sequence — a standard proxy for tertiary packing density. The bounding box is the smallest axis-aligned box enclosing all Cα atoms.

Secondary structure (3-state, P-SEA). Three-state secondary structure (P-SEA) collapses the eight DSSP classes into helix (a), strand (b), and coil (c). P-SEA assigns these from Cα geometry alone — distances and angles — without requiring backbone oxygens, so it works on any Cα trace.

Secondary structure (8-state, DSSP). DSSP 8-state secondary structure assigns each residue one of H (α-helix), G (3₁₀-helix), I (π-helix), E (extended β-strand), B (isolated β-bridge), T (hydrogen-bonded turn), S (bend), or '-' (coil). The assignment is computed from backbone hydrogen-bond geometry via the Kabsch–Sander algorithm.

Foldseek 3Di. A 3Di character summarizes, for each residue, the relative orientation of the Cα frame of its nearest spatial neighbor. Because it encodes fold topology rather than chemistry, 3Di alignments detect remote structural similarity that sequence alignment misses.

mmCIF coordinates. The mmCIF block holds the 3D Cartesian coordinates of each backbone atom (N, Cα, C, O) in ångströms. mmCIF is the PDB's canonical archive format — a tagged-loop text representation of the atomic model.

Sequence. Sequence gives the chain of amino acids in standard one-letter code (A=alanine, C=cysteine, …, Y=tyrosine), read N→C. It is the only feature that is directly encoded by the gene; all structural features are derived from the folded form of this sequence.